Protein AF-A0A968MJ35-F1 (afdb_monomer)

Mean predicted aligned error: 14.6 Å

pLDDT: mean 83.47, std 23.28, range [27.78, 98.81]

Secondary structure (DSSP, 8-state):
-B-TTS-B---------PPPPP-----GGG-SEEEEEEEEEEETTEE---TT-EEEEEETTEEEEEEEEEEETTTTEEEEEEEEEESSSEEEEPEEEEEETTTTEEE--EE----EEETT-EE--SSSPEEEEE--EEEEEEEEPSEEEEE---SB-GGGG-HHHHTBTB---TT-EEE-SS-EEEEETTTEEEEHHHHTS-S--TTB-EEEEESS-EEEEEEEE---GGGS-EEE-SEEEEE----SS-EEHHHHTTTS-PPTT-EEE-SS-EEEEETTTEEEES--EE-TT--EEEEESS-EEE-PPPGGG-----------------------------GGGTTS-------PPPP---

Nearest PDB structures (foldseek):
  8rlu-assembly2_F  TM=4.722E-01  e=3.293E-01  Homo sapiens
  8fhl-assembly1_A  TM=4.597E-01  e=1.676E+00  Mus musculus
  6bj2-assembly1_A  TM=4.630E-01  e=1.676E+00  Homo sapiens
  5wdf-assembly1_B  TM=1.906E-01  e=8.471E-01  Homo sapiens
  8esb-assembly1_A  TM=3.318E-01  e=5.907E+00  Homo sapiens

Structure (mmCIF, N/CA/C/O backbone):
data_AF-A0A968MJ35-F1
#
_entry.id   AF-A0A968MJ35-F1
#
loop_
_atom_site.group_PDB
_atom_site.id
_atom_site.type_symbol
_atom_site.label_atom_id
_atom_site.label_alt_id
_atom_site.label_comp_id
_atom_site.label_asym_id
_atom_site.label_entity_id
_atom_site.label_seq_id
_atom_site.pdbx_PDB_ins_code
_atom_site.Cartn_x
_atom_site.Cartn_y
_atom_site.Cartn_z
_atom_site.occupancy
_atom_site.B_iso_or_equiv
_atom_site.auth_seq_id
_atom_site.auth_comp_id
_atom_site.auth_asym_id
_atom_site.auth_atom_id
_atom_site.pdbx_PDB_model_num
ATOM 1 N N . LEU A 1 1 ? 22.637 -38.274 16.237 1.00 44.62 1 LEU A N 1
ATOM 2 C CA . LEU A 1 1 ? 23.859 -39.090 16.421 1.00 44.62 1 LEU A CA 1
ATOM 3 C C . LEU A 1 1 ? 24.213 -39.004 17.899 1.00 44.62 1 LEU A C 1
ATOM 5 O O . LEU A 1 1 ? 24.138 -37.910 18.443 1.00 44.62 1 LEU A O 1
ATOM 9 N N . SER A 1 2 ? 24.481 -40.121 18.570 1.00 34.38 2 SER A N 1
ATOM 10 C CA . SER A 1 2 ? 24.971 -40.116 19.955 1.00 34.38 2 SER A CA 1
ATOM 11 C C . SER A 1 2 ? 26.488 -40.240 19.933 1.00 34.38 2 SER A C 1
ATOM 13 O O . SER A 1 2 ? 27.014 -41.072 19.193 1.00 34.38 2 SER A O 1
ATOM 15 N N . THR A 1 3 ? 27.191 -39.437 20.724 1.00 47.34 3 THR A N 1
ATOM 16 C CA . THR A 1 3 ? 28.622 -39.662 20.953 1.00 47.34 3 THR A CA 1
ATOM 17 C C . THR A 1 3 ? 28.818 -40.823 21.929 1.00 47.34 3 THR A C 1
ATOM 19 O O . THR A 1 3 ? 27.914 -41.150 22.703 1.00 47.34 3 THR A O 1
ATOM 22 N N . ASP A 1 4 ? 30.018 -41.409 21.939 1.00 49.31 4 ASP A N 1
ATOM 23 C CA . ASP A 1 4 ? 30.434 -42.509 22.833 1.00 49.31 4 ASP A CA 1
ATOM 24 C C . ASP A 1 4 ? 30.387 -42.152 24.344 1.00 49.31 4 ASP A C 1
ATOM 26 O O . ASP A 1 4 ? 30.758 -42.960 25.190 1.00 49.31 4 ASP A O 1
ATOM 30 N N . PHE A 1 5 ? 29.899 -40.955 24.700 1.00 49.78 5 PHE A N 1
ATOM 31 C CA . PHE A 1 5 ? 29.703 -40.462 26.068 1.00 49.78 5 PHE A CA 1
ATOM 32 C C . PHE A 1 5 ? 28.226 -40.212 26.432 1.00 49.78 5 PHE A C 1
ATOM 34 O O . PHE A 1 5 ? 27.943 -39.558 27.431 1.00 49.78 5 PHE A O 1
ATOM 41 N N . GLY A 1 6 ? 27.269 -40.710 25.640 1.00 46.06 6 GLY A N 1
ATOM 42 C CA . GLY A 1 6 ? 25.842 -40.663 25.992 1.00 46.06 6 GLY A CA 1
ATOM 43 C C . GLY A 1 6 ? 25.177 -39.287 25.860 1.00 46.06 6 GLY A C 1
ATOM 44 O O . GLY A 1 6 ? 24.059 -39.104 26.336 1.00 46.06 6 GLY A O 1
ATOM 45 N N . PHE A 1 7 ? 25.818 -38.326 25.188 1.00 42.69 7 PHE A N 1
ATOM 46 C CA . PHE A 1 7 ? 25.199 -37.040 24.864 1.00 42.69 7 PHE A CA 1
ATOM 47 C C . PHE A 1 7 ? 24.556 -37.071 23.472 1.00 42.69 7 PHE A C 1
ATOM 49 O O . PHE A 1 7 ? 25.149 -37.537 22.494 1.00 42.69 7 PHE A O 1
ATOM 56 N N . ASN A 1 8 ? 23.335 -36.539 23.380 1.00 42.22 8 ASN A N 1
ATOM 57 C CA . ASN A 1 8 ? 22.642 -36.317 22.114 1.00 42.22 8 ASN A CA 1
ATOM 58 C C . ASN A 1 8 ? 23.310 -35.159 21.359 1.00 42.22 8 ASN A C 1
ATOM 60 O O . ASN A 1 8 ? 23.123 -33.997 21.721 1.00 42.22 8 ASN A O 1
ATOM 64 N N . GLU A 1 9 ? 24.053 -35.449 20.288 1.00 47.44 9 GLU A N 1
ATOM 65 C CA . GLU A 1 9 ? 24.499 -34.413 19.355 1.00 47.44 9 GLU A CA 1
ATOM 66 C C . GLU A 1 9 ? 23.348 -34.052 18.411 1.00 47.44 9 GLU A C 1
ATOM 68 O O . GLU A 1 9 ? 22.836 -34.885 17.647 1.00 47.44 9 GLU A O 1
ATOM 73 N N . ARG A 1 10 ? 22.933 -32.783 18.474 1.00 46.75 10 ARG A N 1
ATOM 74 C CA . ARG A 1 10 ? 21.991 -32.190 17.526 1.00 46.75 10 ARG A CA 1
ATOM 75 C C . ARG A 1 10 ? 22.722 -31.978 16.202 1.00 46.75 10 ARG A C 1
ATOM 77 O O . ARG A 1 10 ? 23.651 -31.181 16.124 1.00 46.75 10 ARG A O 1
ATOM 84 N N . LEU A 1 11 ? 22.299 -32.705 15.172 1.00 46.03 11 LEU A N 1
ATOM 85 C CA . LEU A 1 11 ? 22.672 -32.403 13.797 1.00 46.03 11 LEU A CA 1
ATOM 86 C C . LEU A 1 11 ? 21.800 -31.228 13.349 1.00 46.03 11 LEU A C 1
ATOM 88 O O . LEU A 1 11 ? 20.602 -31.403 13.130 1.00 46.03 11 LEU A O 1
ATOM 92 N N . THR A 1 12 ? 22.379 -30.036 13.268 1.00 43.91 12 THR A N 1
ATOM 93 C CA . THR A 1 12 ? 21.693 -28.882 12.685 1.00 43.91 12 THR A CA 1
ATOM 94 C C . THR A 1 12 ? 21.625 -29.100 11.176 1.00 43.91 12 THR A C 1
ATOM 96 O O . THR A 1 12 ? 22.655 -29.123 10.503 1.00 43.91 12 THR A O 1
ATOM 99 N N . LEU A 1 13 ? 20.422 -29.356 10.663 1.00 37.47 13 LEU A N 1
ATOM 100 C CA . LEU A 1 13 ? 20.156 -29.444 9.234 1.00 37.47 13 LEU A CA 1
ATOM 101 C C . LEU A 1 13 ? 19.744 -28.052 8.755 1.00 37.47 13 LEU A C 1
ATOM 103 O O . LEU A 1 13 ? 18.631 -27.615 9.038 1.00 37.47 13 LEU A O 1
ATOM 107 N N . ASP A 1 14 ? 20.627 -27.374 8.029 1.00 42.12 14 ASP A N 1
ATOM 108 C CA . ASP A 1 14 ? 20.260 -26.160 7.303 1.00 42.12 14 ASP A CA 1
ATOM 109 C C . ASP A 1 14 ? 19.500 -26.576 6.038 1.00 42.12 14 ASP A C 1
ATOM 111 O O . ASP A 1 14 ? 20.087 -26.884 4.999 1.00 42.12 14 ASP A O 1
ATOM 115 N N . LEU A 1 15 ? 18.174 -26.663 6.150 1.00 38.78 15 LEU A N 1
ATOM 116 C CA . LEU A 1 15 ? 17.293 -26.934 5.021 1.00 38.78 15 LEU A CA 1
ATOM 117 C C . LEU A 1 15 ? 16.988 -25.616 4.299 1.00 38.78 15 LEU A C 1
ATOM 119 O O . LEU A 1 15 ? 16.179 -24.822 4.774 1.00 38.78 15 LEU A O 1
ATOM 123 N N . LYS A 1 16 ? 17.601 -25.392 3.134 1.00 45.06 16 LYS A N 1
ATOM 124 C CA . LYS A 1 16 ? 17.143 -24.358 2.199 1.00 45.06 16 LYS A CA 1
ATOM 125 C C . LYS A 1 16 ? 16.096 -24.969 1.270 1.00 45.06 16 LYS A C 1
ATOM 127 O O . LYS A 1 16 ? 16.433 -25.762 0.396 1.00 45.06 16 LYS A O 1
ATOM 132 N N . VAL A 1 17 ? 14.828 -24.628 1.482 1.00 50.31 17 VAL A N 1
ATOM 133 C CA . VAL A 1 17 ? 13.747 -24.951 0.540 1.00 50.31 17 VAL A CA 1
ATOM 134 C C . VAL A 1 17 ? 13.765 -23.872 -0.537 1.00 50.31 17 VAL A C 1
ATOM 136 O O . VAL A 1 17 ? 13.355 -22.747 -0.272 1.00 50.31 17 VAL A O 1
ATOM 139 N N . LYS A 1 18 ? 14.296 -24.191 -1.720 1.00 62.84 18 LYS A N 1
ATOM 140 C CA . LYS A 1 18 ? 14.241 -23.294 -2.879 1.00 62.84 18 LYS A CA 1
ATOM 141 C C . LYS A 1 18 ? 12.938 -23.529 -3.637 1.00 62.84 18 LYS A C 1
ATOM 143 O O . LYS A 1 18 ? 12.508 -24.676 -3.782 1.00 62.84 18 LYS A O 1
ATOM 148 N N . ALA A 1 19 ? 12.311 -22.459 -4.117 1.00 71.12 19 ALA A N 1
ATOM 149 C CA . ALA A 1 19 ? 11.239 -22.597 -5.093 1.00 71.12 19 ALA A CA 1
ATOM 150 C C . ALA A 1 19 ? 11.817 -23.067 -6.433 1.00 71.12 19 ALA A C 1
ATOM 152 O O . ALA A 1 19 ? 12.973 -22.793 -6.758 1.00 71.12 19 ALA A O 1
ATOM 153 N N . THR A 1 20 ? 11.010 -23.778 -7.213 1.00 77.25 20 THR A N 1
ATOM 154 C CA . THR A 1 20 ? 11.421 -24.252 -8.535 1.00 77.25 20 THR A CA 1
ATOM 155 C C . THR A 1 20 ? 11.485 -23.061 -9.497 1.00 77.25 20 THR A C 1
ATOM 157 O O . THR A 1 20 ? 10.464 -22.387 -9.661 1.00 77.25 20 THR A O 1
ATOM 160 N N . PRO A 1 21 ? 12.647 -22.777 -10.118 1.00 81.75 21 PRO A N 1
ATOM 161 C CA . PRO A 1 21 ? 12.786 -21.647 -11.026 1.00 81.75 21 PRO A CA 1
ATOM 162 C C . PRO A 1 21 ? 11.929 -21.830 -12.287 1.00 81.75 21 PRO A C 1
ATOM 164 O O . PRO A 1 21 ? 11.674 -22.969 -12.701 1.00 81.75 21 PRO A O 1
ATOM 167 N N . PRO A 1 22 ? 11.490 -20.733 -12.930 1.00 85.38 22 PRO A N 1
ATOM 168 C CA . PRO A 1 22 ? 10.793 -20.789 -14.202 1.00 85.38 22 PRO A CA 1
ATOM 169 C C . PRO A 1 22 ? 11.629 -21.515 -15.257 1.00 85.38 22 PRO A C 1
ATOM 171 O O . PRO A 1 22 ? 12.833 -21.303 -15.386 1.00 85.38 22 PRO A O 1
ATOM 174 N N . THR A 1 23 ? 10.981 -22.333 -16.083 1.00 89.88 23 THR A N 1
ATOM 175 C CA . THR A 1 23 ? 11.627 -22.964 -17.240 1.00 89.88 23 THR A CA 1
ATOM 176 C C . THR A 1 23 ? 11.709 -21.971 -18.401 1.00 89.88 23 THR A C 1
ATOM 178 O O . THR A 1 23 ? 11.002 -22.102 -19.403 1.00 89.88 23 THR A O 1
ATOM 181 N N . TRP A 1 24 ? 12.524 -20.927 -18.251 1.00 92.19 24 TRP A N 1
ATOM 182 C CA . TRP A 1 24 ? 12.779 -19.946 -19.302 1.00 92.19 24 TRP A CA 1
ATOM 183 C C . TRP A 1 24 ? 13.877 -20.447 -20.234 1.00 92.19 24 TRP A C 1
ATOM 185 O O . TRP A 1 24 ? 15.041 -20.579 -19.866 1.00 92.19 24 TRP A O 1
ATOM 195 N N . THR A 1 25 ? 13.498 -20.770 -21.466 1.00 92.19 25 THR A N 1
ATOM 196 C CA . THR A 1 25 ? 14.428 -21.208 -22.509 1.00 92.19 25 THR A CA 1
ATOM 197 C C . THR A 1 25 ? 13.962 -20.647 -23.841 1.00 92.19 25 THR A C 1
ATOM 199 O O . THR A 1 25 ? 12.819 -20.858 -24.242 1.00 92.19 25 THR A O 1
ATOM 202 N N . VAL A 1 26 ? 14.844 -19.922 -24.525 1.00 92.81 26 VAL A N 1
ATOM 203 C CA . VAL A 1 26 ? 14.563 -19.328 -25.837 1.00 92.81 26 VAL A CA 1
ATOM 204 C C . VAL A 1 26 ? 15.148 -20.222 -26.920 1.00 92.81 26 VAL A C 1
ATOM 206 O O . VAL A 1 26 ? 16.338 -20.530 -26.897 1.00 92.81 26 VAL A O 1
ATOM 209 N N . ASN A 1 27 ? 14.331 -20.621 -27.897 1.00 92.81 27 ASN A N 1
ATOM 210 C CA . ASN A 1 27 ? 14.847 -21.224 -29.121 1.00 92.81 27 ASN A CA 1
ATOM 211 C C . ASN A 1 27 ? 15.292 -20.112 -30.081 1.00 92.81 27 ASN A C 1
ATOM 213 O O . ASN A 1 27 ? 14.500 -19.608 -30.876 1.00 92.81 27 ASN A O 1
ATOM 217 N N . THR A 1 28 ? 16.564 -19.733 -30.000 1.00 92.06 28 THR A N 1
ATOM 218 C CA . THR A 1 28 ? 17.131 -18.602 -30.752 1.00 92.06 28 THR A CA 1
ATOM 219 C C . THR A 1 28 ? 17.072 -18.788 -32.270 1.00 92.06 28 THR A C 1
ATOM 221 O O . THR A 1 28 ? 17.016 -17.808 -33.000 1.00 92.06 28 THR A O 1
ATOM 224 N N . THR A 1 29 ? 16.989 -20.031 -32.763 1.00 94.00 29 THR A N 1
ATOM 225 C CA . THR A 1 29 ? 16.898 -20.336 -34.206 1.00 94.00 29 THR A CA 1
ATOM 226 C C . THR A 1 29 ? 15.604 -19.855 -34.871 1.00 94.00 29 THR A C 1
ATOM 228 O O . THR A 1 29 ? 15.504 -19.870 -36.095 1.00 94.00 29 THR A O 1
ATOM 231 N N . GLN A 1 30 ? 14.610 -19.432 -34.084 1.00 94.00 30 GLN A N 1
ATOM 232 C CA . GLN A 1 30 ? 13.334 -18.905 -34.578 1.00 94.00 30 GLN A CA 1
ATOM 233 C C . GLN A 1 30 ? 13.366 -17.397 -34.876 1.00 94.00 30 GLN A C 1
ATOM 235 O O . GLN A 1 30 ? 12.338 -16.846 -35.278 1.00 94.00 30 GLN A O 1
ATOM 240 N N . PHE A 1 31 ? 14.511 -16.740 -34.666 1.00 96.19 31 PHE A N 1
ATOM 241 C CA . PHE A 1 31 ? 14.660 -15.291 -34.748 1.00 96.19 31 PHE A CA 1
ATOM 242 C C . PHE A 1 31 ? 15.844 -14.893 -35.628 1.00 96.19 31 PHE A C 1
ATOM 244 O O . PHE A 1 31 ? 16.921 -15.479 -35.533 1.00 96.19 31 PHE A O 1
ATOM 251 N N . GLN A 1 32 ? 15.647 -13.887 -36.478 1.00 96.06 32 GLN A N 1
ATOM 252 C CA . GLN A 1 32 ? 16.678 -13.375 -37.394 1.00 96.06 32 GLN A CA 1
ATOM 253 C C . GLN A 1 32 ? 17.373 -12.099 -36.893 1.00 96.06 32 GLN A C 1
ATOM 255 O O . GLN A 1 32 ? 18.371 -11.671 -37.476 1.00 96.06 32 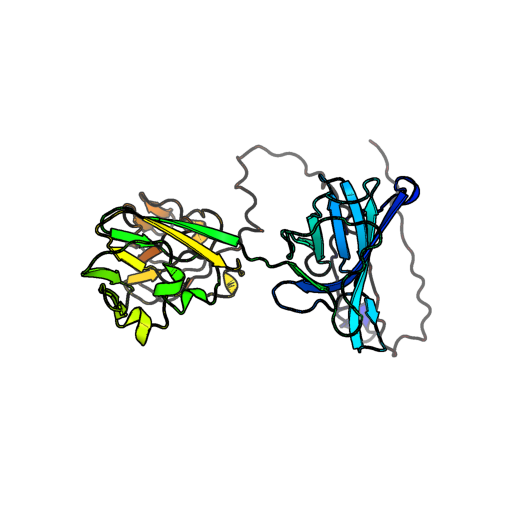GLN A O 1
ATOM 260 N N . HIS A 1 33 ? 16.847 -11.471 -35.841 1.00 97.69 33 HIS A N 1
ATOM 261 C CA . HIS A 1 33 ? 17.284 -10.168 -35.353 1.00 97.69 33 HIS A CA 1
ATOM 262 C C . HIS A 1 33 ? 17.562 -10.193 -33.856 1.00 97.69 33 HIS A C 1
ATOM 264 O O . HIS A 1 33 ? 16.902 -10.910 -33.102 1.00 97.69 33 HIS A O 1
ATOM 270 N N . THR A 1 34 ? 18.535 -9.387 -33.434 1.00 97.75 34 THR A N 1
ATOM 271 C CA . THR A 1 34 ? 18.946 -9.278 -32.033 1.00 97.75 34 THR A CA 1
ATOM 272 C C . THR A 1 34 ? 19.197 -7.835 -31.623 1.00 97.75 34 THR A C 1
ATOM 274 O O . THR A 1 34 ? 19.642 -7.022 -32.435 1.00 97.75 34 THR A O 1
ATOM 277 N N . MET A 1 35 ? 18.985 -7.563 -30.341 1.00 98.12 35 MET A N 1
ATOM 278 C CA . MET A 1 35 ? 19.518 -6.416 -29.604 1.00 98.12 35 MET A CA 1
ATOM 279 C C . MET A 1 35 ? 20.033 -6.904 -28.245 1.00 98.12 35 MET A C 1
ATOM 281 O O . MET A 1 35 ? 19.673 -8.009 -27.826 1.00 98.12 35 MET A O 1
ATOM 285 N N . SER A 1 36 ? 20.834 -6.105 -27.544 1.00 98.44 36 SER A N 1
ATOM 286 C CA . SER A 1 36 ? 21.450 -6.555 -26.289 1.00 98.44 36 SER A CA 1
ATOM 287 C C . SER A 1 36 ? 21.464 -5.489 -25.196 1.00 98.44 36 SER A C 1
ATOM 289 O O . SER A 1 36 ? 21.559 -4.290 -25.456 1.00 98.44 36 SER A O 1
ATOM 291 N N . TYR A 1 37 ? 21.445 -5.952 -23.949 1.00 98.50 37 TYR A N 1
ATOM 292 C CA . TYR A 1 37 ? 21.561 -5.136 -22.749 1.00 98.50 37 TYR A CA 1
ATOM 293 C C . TYR A 1 37 ? 22.736 -5.592 -21.884 1.00 98.50 37 TYR A C 1
ATOM 295 O O . TYR A 1 37 ? 22.908 -6.782 -21.610 1.00 98.50 37 TYR A O 1
ATOM 303 N N . VAL A 1 38 ? 23.484 -4.623 -21.357 1.00 98.50 38 VAL A N 1
ATOM 304 C CA . VAL A 1 38 ? 24.241 -4.792 -20.112 1.00 98.50 38 VAL A CA 1
ATOM 305 C C . VAL A 1 38 ? 23.425 -4.152 -19.005 1.00 98.50 38 VAL A C 1
ATOM 307 O O . VAL A 1 38 ? 23.371 -2.926 -18.896 1.00 98.50 38 VAL A O 1
ATOM 310 N N . GLY A 1 39 ? 22.764 -4.982 -18.207 1.00 97.88 39 GLY A N 1
ATOM 311 C CA . GLY A 1 39 ? 21.853 -4.545 -17.161 1.00 97.88 39 GLY A CA 1
ATOM 312 C C . GLY A 1 39 ? 22.368 -4.791 -15.747 1.00 97.88 39 GLY A C 1
ATOM 313 O O . GLY A 1 39 ? 23.353 -5.495 -15.533 1.00 97.88 39 GLY A O 1
ATOM 314 N N . GLN A 1 40 ? 21.668 -4.232 -14.769 1.00 97.88 40 GLN A N 1
ATOM 315 C CA . GLN A 1 40 ? 21.815 -4.527 -13.348 1.00 97.88 40 GLN A CA 1
ATOM 316 C C . GLN A 1 40 ? 20.424 -4.619 -12.723 1.00 97.88 40 GLN A C 1
ATOM 318 O O . GLN A 1 40 ? 19.581 -3.751 -12.954 1.00 97.88 40 GLN A O 1
ATOM 323 N N . LEU A 1 41 ? 20.186 -5.680 -11.948 1.00 96.94 41 LEU A N 1
ATOM 324 C CA . LEU A 1 41 ? 18.893 -5.901 -11.308 1.00 96.94 41 LEU A CA 1
ATOM 325 C C . LEU A 1 41 ? 18.828 -5.177 -9.975 1.00 96.94 41 LEU A C 1
ATOM 327 O O . LEU A 1 41 ? 19.755 -5.254 -9.167 1.00 96.94 41 LEU A O 1
ATOM 331 N N . VAL A 1 42 ? 17.707 -4.506 -9.747 1.00 94.19 42 VAL A N 1
ATOM 332 C CA . VAL A 1 42 ? 17.363 -3.894 -8.468 1.00 94.19 42 VAL A CA 1
ATOM 333 C C . VAL A 1 42 ? 16.027 -4.474 -8.026 1.00 94.19 42 VAL A C 1
ATOM 335 O O . VAL A 1 42 ? 15.003 -4.241 -8.661 1.00 94.19 42 VAL A O 1
ATOM 338 N N . ILE A 1 43 ? 16.033 -5.249 -6.951 1.00 88.94 43 ILE A N 1
ATOM 339 C CA . ILE A 1 43 ? 14.834 -5.854 -6.374 1.00 88.94 43 ILE A CA 1
ATOM 340 C C . ILE A 1 43 ? 14.586 -5.136 -5.053 1.00 88.94 43 ILE A C 1
ATOM 342 O O . ILE A 1 43 ? 15.477 -5.070 -4.212 1.00 88.94 43 ILE A O 1
ATOM 346 N N . GLU A 1 44 ? 13.410 -4.522 -4.903 1.00 82.88 44 GLU A N 1
ATOM 347 C CA . GLU A 1 44 ? 13.040 -3.788 -3.679 1.00 82.88 44 GLU A CA 1
ATOM 348 C C . GLU A 1 44 ? 14.073 -2.709 -3.284 1.00 82.88 44 GLU A C 1
ATOM 350 O O . GLU A 1 44 ? 14.461 -2.571 -2.128 1.00 82.88 44 GLU A O 1
ATOM 355 N N . ASN A 1 45 ? 14.536 -1.930 -4.271 1.00 80.62 45 ASN A N 1
ATOM 356 C CA . ASN A 1 45 ? 15.568 -0.887 -4.132 1.00 80.62 45 ASN A CA 1
ATOM 357 C C . ASN A 1 45 ? 16.965 -1.387 -3.717 1.00 80.62 45 ASN A C 1
ATOM 359 O O . ASN A 1 45 ? 17.859 -0.574 -3.472 1.00 80.62 45 ASN A O 1
ATOM 363 N N . ILE A 1 46 ? 17.193 -2.701 -3.694 1.00 84.56 46 ILE A N 1
ATOM 364 C CA . ILE A 1 46 ? 18.494 -3.309 -3.413 1.00 84.56 46 ILE A CA 1
ATOM 365 C C . ILE A 1 46 ? 19.048 -3.915 -4.701 1.00 84.56 46 ILE A C 1
ATOM 367 O O . ILE A 1 46 ? 18.359 -4.643 -5.412 1.00 84.56 46 ILE A O 1
ATOM 371 N N . VAL A 1 47 ? 20.312 -3.621 -5.013 1.00 93.12 47 VAL A N 1
ATOM 372 C CA . VAL A 1 47 ? 21.009 -4.275 -6.129 1.00 93.12 47 VAL A CA 1
ATOM 373 C C . VAL A 1 47 ? 21.096 -5.770 -5.839 1.00 93.12 47 VAL A C 1
ATOM 375 O O . VAL A 1 47 ? 21.688 -6.164 -4.830 1.00 93.12 47 VAL A O 1
ATOM 378 N N . SER A 1 48 ? 20.539 -6.598 -6.725 1.00 93.62 48 SER A N 1
ATOM 379 C CA . SER A 1 48 ? 20.647 -8.045 -6.568 1.00 93.62 48 SER A CA 1
ATOM 380 C C . SER A 1 48 ? 22.102 -8.481 -6.728 1.00 93.62 48 SER A C 1
ATOM 382 O O . SER A 1 48 ? 22.814 -8.070 -7.649 1.00 93.62 48 SER A O 1
ATOM 384 N N . THR A 1 49 ? 22.539 -9.322 -5.796 1.00 93.00 49 THR A N 1
ATOM 385 C CA . THR A 1 49 ? 23.840 -9.996 -5.827 1.00 93.00 49 THR A CA 1
ATOM 386 C C . THR A 1 49 ? 23.689 -11.516 -5.924 1.00 93.00 49 THR A C 1
ATOM 388 O O . THR A 1 49 ? 24.686 -12.238 -5.878 1.00 93.00 49 THR A O 1
ATOM 391 N N . ASP A 1 50 ? 22.453 -12.009 -6.067 1.00 91.56 50 ASP A N 1
ATOM 392 C CA . ASP A 1 50 ? 22.162 -13.432 -6.182 1.00 91.56 50 ASP A CA 1
ATOM 393 C C . ASP A 1 50 ? 22.307 -13.878 -7.639 1.00 91.56 50 ASP A C 1
ATOM 395 O O . ASP A 1 50 ? 21.557 -13.460 -8.515 1.00 91.56 50 ASP A O 1
ATOM 399 N N . THR A 1 51 ? 23.284 -14.743 -7.910 1.00 94.19 51 THR A N 1
ATOM 400 C CA . THR A 1 51 ? 23.534 -15.274 -9.258 1.00 94.19 51 THR A CA 1
ATOM 401 C C . THR A 1 51 ? 22.447 -16.236 -9.752 1.00 94.19 51 THR A C 1
ATOM 403 O O . THR A 1 51 ? 22.447 -16.628 -10.922 1.00 94.19 51 THR A O 1
ATOM 406 N N . GLU A 1 52 ? 21.535 -16.654 -8.870 1.00 92.69 52 GLU A N 1
ATOM 407 C CA . GLU A 1 52 ? 20.363 -17.454 -9.231 1.00 92.69 52 GLU A CA 1
ATOM 408 C C . GLU A 1 52 ? 19.190 -16.592 -9.731 1.00 92.69 52 GLU A C 1
ATOM 410 O O . GLU A 1 52 ? 18.271 -17.137 -10.348 1.00 92.69 52 GLU A O 1
ATOM 415 N N . ASP A 1 53 ? 19.242 -15.267 -9.550 1.00 95.06 53 ASP A N 1
ATOM 416 C CA . ASP A 1 53 ? 18.250 -14.352 -10.111 1.00 95.06 53 ASP A CA 1
ATOM 417 C C . ASP A 1 53 ? 18.382 -14.255 -11.632 1.00 95.06 53 ASP A C 1
ATOM 419 O O . ASP A 1 53 ? 19.477 -14.326 -12.209 1.00 95.06 53 ASP A O 1
ATOM 423 N N . GLN A 1 54 ? 17.242 -14.069 -12.298 1.00 96.69 54 GLN A N 1
ATOM 424 C CA . GLN A 1 54 ? 17.169 -14.019 -13.758 1.00 96.69 54 GLN A CA 1
ATOM 425 C C . GLN A 1 54 ? 16.367 -12.816 -14.236 1.00 96.69 54 GLN A C 1
ATOM 427 O O . GLN A 1 54 ? 15.326 -12.488 -13.672 1.00 96.69 54 GLN A O 1
ATOM 432 N N . LEU A 1 55 ? 16.809 -12.214 -15.335 1.00 97.88 55 LEU A N 1
ATOM 433 C CA . LEU A 1 55 ? 16.034 -11.263 -16.122 1.00 97.88 55 LEU A CA 1
ATOM 434 C C . LEU A 1 55 ? 15.535 -11.957 -17.381 1.00 97.88 55 LEU A C 1
ATOM 436 O O . LEU A 1 55 ? 16.334 -12.503 -18.140 1.00 97.88 55 LEU A O 1
ATOM 440 N N . ALA A 1 56 ? 14.232 -11.899 -17.617 1.00 97.62 56 ALA A N 1
ATOM 441 C CA .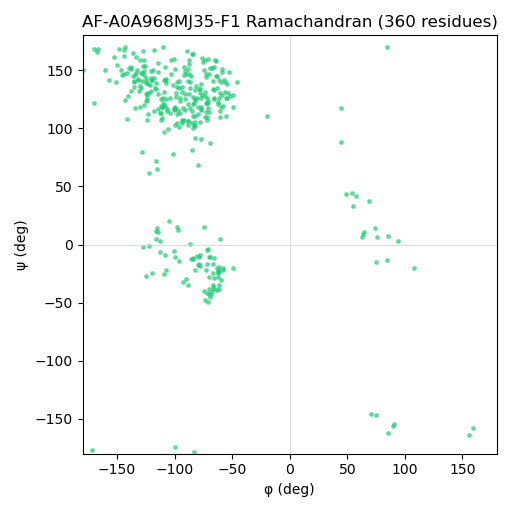 ALA A 1 56 ? 13.603 -12.361 -18.841 1.00 97.62 56 ALA A CA 1
ATOM 442 C C . ALA A 1 56 ? 12.866 -11.218 -19.533 1.00 97.62 56 ALA A C 1
ATOM 444 O O . ALA A 1 56 ? 12.350 -10.314 -18.879 1.00 97.62 56 ALA A O 1
ATOM 445 N N . VAL A 1 57 ? 12.794 -11.286 -20.858 1.00 97.81 57 VAL A N 1
ATOM 446 C CA . VAL A 1 57 ? 12.065 -10.330 -21.694 1.00 97.81 57 VAL A CA 1
ATOM 447 C C . VAL A 1 57 ? 11.059 -11.063 -22.568 1.00 97.81 57 VAL A C 1
ATOM 449 O O . VAL A 1 57 ? 11.333 -12.153 -23.079 1.00 97.81 57 VAL A O 1
ATOM 452 N N . PHE A 1 58 ? 9.884 -10.469 -22.726 1.00 97.19 58 PHE A N 1
ATOM 453 C CA . PHE A 1 58 ? 8.756 -11.012 -23.462 1.00 97.19 58 PHE A CA 1
ATOM 454 C C . PHE A 1 58 ? 8.242 -9.991 -24.474 1.00 97.19 58 PHE A C 1
ATOM 456 O O . PHE A 1 58 ? 8.265 -8.793 -24.225 1.00 97.19 58 PHE A O 1
ATOM 463 N N . VAL A 1 59 ? 7.729 -10.489 -25.596 1.00 96.44 59 VAL A N 1
ATOM 464 C CA . VAL A 1 59 ? 6.910 -9.721 -26.540 1.00 96.44 59 VAL A CA 1
ATOM 465 C C . VAL A 1 59 ? 5.607 -10.486 -26.706 1.00 96.44 59 VAL A C 1
ATOM 467 O O . VAL A 1 59 ? 5.639 -11.671 -27.047 1.00 96.44 59 VAL A O 1
ATOM 470 N N . ASN A 1 60 ? 4.464 -9.849 -26.437 1.00 90.88 60 ASN A N 1
ATOM 471 C CA . ASN A 1 60 ? 3.144 -10.494 -26.491 1.00 90.88 60 ASN A CA 1
ATOM 472 C C . ASN A 1 60 ? 3.107 -11.839 -25.730 1.00 90.88 60 ASN A C 1
ATOM 474 O O . ASN A 1 60 ? 2.589 -12.842 -26.222 1.00 90.88 60 ASN A O 1
ATOM 478 N N . ASN A 1 61 ? 3.708 -11.868 -24.533 1.00 88.94 61 ASN A N 1
ATOM 479 C CA . ASN A 1 61 ? 3.827 -13.045 -23.665 1.00 88.94 61 ASN A CA 1
ATOM 480 C C . ASN A 1 61 ? 4.668 -14.218 -24.233 1.00 88.94 61 ASN A C 1
ATOM 482 O O . ASN A 1 61 ? 4.698 -15.297 -23.638 1.00 88.94 61 ASN A O 1
ATOM 486 N N . GLN A 1 62 ? 5.396 -14.025 -25.341 1.00 94.94 62 GLN A N 1
ATOM 487 C CA . GLN A 1 62 ? 6.398 -14.968 -25.842 1.00 94.94 62 GLN A CA 1
ATOM 488 C C . GLN A 1 62 ? 7.792 -14.569 -25.347 1.00 94.94 62 GLN A C 1
ATOM 490 O O . GLN A 1 62 ? 8.225 -13.441 -25.563 1.00 94.94 62 GLN A O 1
ATOM 495 N N . LEU A 1 63 ? 8.507 -15.500 -24.708 1.00 96.81 63 LEU A N 1
ATOM 496 C CA . LEU A 1 63 ? 9.865 -15.264 -24.214 1.00 96.81 63 LEU A CA 1
ATOM 497 C C . LEU A 1 63 ? 10.813 -14.952 -25.386 1.00 96.81 63 LEU A C 1
ATOM 499 O O . LEU A 1 63 ? 10.952 -15.756 -26.312 1.00 96.81 63 LEU A O 1
ATOM 503 N N . ARG A 1 64 ? 11.463 -13.789 -25.325 1.00 97.69 64 ARG A N 1
ATOM 504 C CA . ARG A 1 64 ? 12.404 -13.267 -26.326 1.00 97.69 64 ARG A CA 1
ATOM 505 C C . ARG A 1 64 ? 13.841 -13.190 -25.837 1.00 97.69 64 ARG A C 1
ATOM 507 O O . ARG A 1 64 ? 14.707 -12.886 -26.636 1.00 97.69 64 ARG A O 1
ATOM 514 N N . GLY A 1 65 ? 14.115 -13.451 -24.567 1.00 97.88 65 GLY A N 1
ATOM 515 C CA . GLY A 1 65 ? 15.465 -13.397 -24.012 1.00 97.88 65 GLY A CA 1
ATOM 516 C C . GLY A 1 65 ? 15.452 -13.752 -22.534 1.00 97.88 65 GLY A C 1
ATOM 517 O O . GLY A 1 65 ? 14.452 -13.522 -21.854 1.00 97.88 65 GLY A O 1
ATOM 518 N N . VAL A 1 66 ? 16.543 -14.334 -22.041 1.00 97.94 66 VAL A N 1
ATOM 519 C CA . VAL A 1 66 ? 16.742 -14.603 -20.613 1.00 97.94 66 VAL A CA 1
ATOM 520 C C . VAL A 1 66 ? 18.231 -14.585 -20.277 1.00 97.94 66 VAL A C 1
ATOM 522 O O . VAL A 1 66 ? 19.042 -15.097 -21.047 1.00 97.94 66 VAL A O 1
ATOM 525 N N . ALA A 1 67 ? 18.588 -14.010 -19.131 1.00 97.94 67 ALA A N 1
ATOM 526 C CA . ALA A 1 67 ? 19.951 -13.989 -18.612 1.00 97.94 67 ALA A CA 1
ATOM 527 C C . ALA A 1 67 ? 19.966 -14.058 -17.080 1.00 97.94 67 ALA A C 1
ATOM 529 O O . ALA A 1 67 ? 19.098 -13.494 -16.417 1.00 97.94 67 ALA A O 1
ATOM 530 N N . ASN A 1 68 ? 20.977 -14.724 -16.523 1.00 97.12 68 ASN A N 1
ATOM 531 C CA . ASN A 1 68 ? 21.232 -14.765 -15.083 1.00 97.12 68 ASN A CA 1
ATOM 532 C C . ASN A 1 68 ? 22.103 -13.586 -14.637 1.00 97.12 68 ASN A C 1
ATOM 534 O O . ASN A 1 68 ? 22.907 -13.062 -15.414 1.00 97.12 68 ASN A O 1
ATOM 538 N N . VAL A 1 69 ? 21.983 -13.217 -13.363 1.00 97.62 69 VAL A N 1
ATOM 539 C CA . VAL A 1 69 ? 22.917 -12.296 -12.710 1.00 97.62 69 VAL A CA 1
ATOM 540 C C . VAL A 1 69 ? 24.299 -12.946 -12.602 1.00 97.62 69 VAL A C 1
ATOM 542 O O . VAL A 1 69 ? 24.445 -14.096 -12.188 1.00 97.62 69 VAL A O 1
ATOM 545 N N . VAL A 1 70 ? 25.343 -12.197 -12.949 1.00 97.06 70 VAL A N 1
ATOM 546 C CA . VAL A 1 70 ? 26.744 -12.621 -12.855 1.00 97.06 70 VAL A CA 1
ATOM 547 C C . VAL A 1 70 ? 27.606 -11.521 -12.242 1.00 97.06 70 VAL A C 1
ATOM 549 O O . VAL A 1 70 ? 27.381 -10.335 -12.470 1.00 97.06 70 VAL A O 1
ATOM 552 N N . LEU A 1 71 ? 28.631 -11.905 -11.481 1.00 96.31 71 LEU A N 1
ATOM 553 C CA . LEU A 1 71 ? 29.637 -10.967 -10.986 1.00 96.31 71 LEU A CA 1
ATOM 554 C C . LEU A 1 71 ? 30.658 -10.662 -12.092 1.00 96.31 71 LEU A C 1
ATOM 556 O O . LEU A 1 71 ? 31.472 -11.516 -12.445 1.00 96.31 71 LEU A O 1
ATOM 560 N N . ASP A 1 72 ? 30.674 -9.429 -12.596 1.00 94.19 72 ASP A N 1
ATOM 561 C CA . ASP A 1 72 ? 31.765 -8.929 -13.432 1.00 94.19 72 ASP A CA 1
ATOM 562 C C . ASP A 1 72 ? 32.916 -8.465 -12.530 1.00 94.19 72 ASP A C 1
ATOM 564 O O . ASP A 1 72 ? 32.885 -7.389 -11.934 1.00 94.19 72 ASP A O 1
ATOM 568 N N . ALA A 1 73 ? 33.955 -9.296 -12.419 1.00 91.19 73 ALA A N 1
ATOM 569 C CA . ALA A 1 73 ? 35.078 -9.053 -11.510 1.00 91.19 73 ALA A CA 1
ATOM 570 C C . ALA A 1 73 ? 35.869 -7.771 -11.833 1.00 91.19 73 ALA A C 1
ATOM 572 O O . ALA A 1 73 ? 36.506 -7.204 -10.949 1.00 91.19 73 ALA A O 1
ATOM 573 N N . VAL A 1 74 ? 35.830 -7.306 -13.086 1.00 90.25 74 VAL A N 1
ATOM 574 C CA . VAL A 1 74 ? 36.559 -6.109 -13.529 1.00 90.25 74 VAL A CA 1
ATOM 575 C C . VAL A 1 74 ? 35.900 -4.841 -12.990 1.00 90.25 74 VAL A C 1
ATOM 577 O O . VAL A 1 74 ? 36.582 -3.985 -12.433 1.00 90.25 74 VAL A O 1
ATOM 580 N N . SER A 1 75 ? 34.579 -4.724 -13.128 1.00 89.56 75 SER A N 1
ATOM 581 C CA . SER A 1 75 ? 33.808 -3.605 -12.575 1.00 89.56 75 SER A CA 1
ATOM 582 C C . SER A 1 75 ? 33.421 -3.800 -11.107 1.00 89.56 75 SER A C 1
ATOM 584 O O . SER A 1 75 ? 32.979 -2.845 -10.471 1.00 89.56 75 SER A O 1
ATOM 586 N N . SER A 1 76 ? 33.592 -5.011 -10.560 1.00 91.81 76 SER A N 1
ATOM 587 C CA . SER A 1 76 ? 33.096 -5.418 -9.237 1.00 91.81 76 SER A CA 1
ATOM 588 C C . SER A 1 76 ? 31.582 -5.210 -9.073 1.00 91.81 76 SER A C 1
ATOM 590 O O . SER A 1 76 ? 31.106 -4.899 -7.981 1.00 91.81 76 SER A O 1
ATOM 592 N N . LYS A 1 77 ? 30.818 -5.371 -10.161 1.00 93.00 77 LYS A N 1
ATOM 593 C CA . LYS A 1 77 ? 29.354 -5.248 -10.177 1.00 93.00 77 LYS A CA 1
ATOM 594 C C . LYS A 1 77 ? 28.693 -6.578 -10.505 1.00 93.00 77 LYS A C 1
ATOM 596 O O . LYS A 1 77 ? 29.210 -7.363 -11.294 1.00 93.00 77 LYS A O 1
ATOM 601 N N . TYR A 1 78 ? 27.511 -6.784 -9.939 1.00 97.31 78 TYR A N 1
ATOM 602 C CA . TYR A 1 78 ? 26.589 -7.820 -10.387 1.00 97.31 78 TYR A CA 1
ATOM 603 C C . TYR A 1 78 ? 25.778 -7.271 -11.559 1.00 97.31 78 TYR A C 1
ATOM 605 O O . TYR A 1 78 ? 25.143 -6.219 -11.433 1.00 97.31 78 TYR A O 1
ATOM 613 N N . LEU A 1 79 ? 25.882 -7.941 -12.704 1.00 98.06 79 LEU A N 1
ATOM 614 C CA . LEU A 1 79 ? 25.346 -7.523 -13.995 1.00 98.06 79 LEU A CA 1
ATOM 615 C C . LEU A 1 79 ? 24.544 -8.657 -14.637 1.00 98.06 79 LEU A C 1
ATOM 617 O O . LEU A 1 79 ? 24.758 -9.827 -14.336 1.00 98.06 79 LEU A O 1
ATOM 621 N N . VAL A 1 80 ? 23.666 -8.306 -15.569 1.00 98.00 80 VAL A N 1
ATOM 622 C CA . VAL A 1 80 ? 23.017 -9.234 -16.500 1.00 98.00 80 VAL A CA 1
ATOM 623 C C . VAL A 1 80 ? 23.445 -8.883 -17.920 1.00 98.00 80 VAL A C 1
ATOM 625 O O . VAL A 1 80 ? 23.443 -7.715 -18.304 1.00 98.00 80 VAL A O 1
ATOM 628 N N . PHE A 1 81 ? 23.824 -9.890 -18.700 1.00 98.06 81 PHE A N 1
ATOM 629 C CA . PHE A 1 81 ? 24.139 -9.742 -20.122 1.00 98.06 81 PHE A CA 1
ATOM 630 C C . PHE A 1 81 ? 23.017 -10.409 -20.907 1.00 98.06 81 PHE A C 1
ATOM 632 O O . PHE A 1 81 ? 22.986 -11.633 -21.017 1.00 98.06 81 PHE A O 1
ATOM 639 N N . LEU A 1 82 ? 22.052 -9.609 -21.353 1.00 98.44 82 LEU A N 1
ATOM 640 C CA . LEU A 1 82 ? 20.811 -10.092 -21.949 1.00 98.44 82 LEU A CA 1
ATOM 641 C C . LEU A 1 82 ? 20.817 -9.842 -23.454 1.00 98.44 82 LEU A C 1
ATOM 643 O O . LEU A 1 82 ? 20.917 -8.695 -23.877 1.00 98.44 82 LEU A O 1
ATOM 647 N N . ASP A 1 83 ? 20.609 -10.898 -24.232 1.00 98.12 83 ASP A N 1
ATOM 648 C CA . ASP A 1 83 ? 20.248 -10.795 -25.645 1.00 98.12 83 ASP A CA 1
ATOM 649 C C . ASP A 1 83 ? 18.733 -10.938 -25.806 1.00 98.12 83 ASP A C 1
ATOM 651 O O . ASP A 1 83 ? 18.105 -11.817 -25.205 1.00 98.12 83 ASP A O 1
ATOM 655 N N . VAL A 1 84 ? 18.155 -10.072 -26.635 1.00 98.12 84 VAL A N 1
ATOM 656 C CA . VAL A 1 84 ? 16.734 -10.051 -26.986 1.00 98.12 84 VAL A CA 1
ATOM 657 C C . VAL A 1 84 ? 16.599 -10.375 -28.465 1.00 98.12 84 VAL A C 1
ATOM 659 O O . VAL A 1 84 ? 17.264 -9.764 -29.299 1.00 98.12 84 VAL A O 1
ATOM 662 N N . TYR A 1 85 ? 15.736 -11.330 -28.788 1.00 98.25 85 TYR A N 1
ATOM 663 C CA . TYR A 1 85 ? 15.558 -11.867 -30.132 1.00 98.25 85 TYR A CA 1
ATOM 664 C C . TYR A 1 85 ? 14.225 -11.412 -30.748 1.00 98.25 85 TYR A C 1
ATOM 666 O O . TYR A 1 85 ? 13.205 -11.382 -30.064 1.00 98.25 85 TYR A O 1
ATOM 674 N N . SER A 1 86 ? 14.216 -11.107 -32.048 1.00 97.56 86 SER A N 1
ATOM 675 C CA . SER A 1 86 ? 13.016 -10.714 -32.804 1.00 97.56 86 SER A CA 1
ATOM 676 C C . SER A 1 86 ? 13.087 -11.163 -34.272 1.00 97.56 86 SER A C 1
ATOM 678 O O . SER A 1 86 ? 14.131 -11.595 -34.766 1.00 97.56 86 SER A O 1
ATOM 680 N N . ASN A 1 87 ? 11.959 -11.075 -34.978 1.00 97.06 87 ASN A N 1
ATOM 681 C CA . ASN A 1 87 ? 11.892 -11.135 -36.441 1.00 97.06 87 ASN A CA 1
ATOM 682 C C . ASN A 1 87 ? 11.560 -9.780 -37.080 1.00 97.06 87 ASN A C 1
ATOM 684 O O . ASN A 1 87 ? 11.693 -9.652 -38.296 1.00 97.06 87 ASN A O 1
ATOM 688 N N . GLU A 1 88 ? 11.193 -8.786 -36.272 1.00 97.00 88 GLU A N 1
ATOM 689 C CA . GLU A 1 88 ? 10.951 -7.414 -36.699 1.00 97.00 88 GLU A CA 1
ATOM 690 C C . GLU A 1 88 ? 12.229 -6.585 -36.570 1.00 97.00 88 GLU A C 1
ATOM 692 O O . GLU A 1 88 ? 13.099 -6.864 -35.745 1.00 97.00 88 GLU A O 1
ATOM 697 N N . VAL A 1 89 ? 12.359 -5.549 -37.396 1.00 96.31 89 VAL A N 1
ATOM 698 C CA . VAL A 1 89 ? 13.525 -4.653 -37.337 1.00 96.31 89 VAL A CA 1
ATOM 699 C C . VAL A 1 89 ? 13.385 -3.576 -36.258 1.00 96.31 89 VAL A C 1
ATOM 701 O O . VAL A 1 89 ? 14.391 -3.026 -35.821 1.00 96.31 89 VAL A O 1
ATOM 704 N N . ALA A 1 90 ? 12.158 -3.262 -35.834 1.00 96.69 90 ALA A N 1
ATOM 705 C CA . ALA A 1 90 ? 11.858 -2.365 -34.723 1.00 96.69 90 ALA A CA 1
ATOM 706 C C . ALA A 1 90 ? 10.376 -2.463 -34.314 1.00 96.69 90 ALA A C 1
ATOM 708 O O . ALA A 1 90 ? 9.551 -2.941 -35.090 1.00 96.69 90 ALA A O 1
ATOM 709 N N . GLY A 1 91 ? 10.028 -1.922 -33.143 1.00 92.81 91 GLY A N 1
ATOM 710 C CA . GLY A 1 91 ? 8.643 -1.586 -32.788 1.00 92.81 91 GLY A CA 1
ATOM 711 C C . GLY A 1 91 ? 7.863 -2.655 -32.018 1.00 92.81 91 GLY A C 1
ATOM 712 O O . GLY A 1 91 ? 6.697 -2.428 -31.709 1.00 92.81 91 GLY A O 1
ATOM 713 N N . GLU A 1 92 ? 8.484 -3.781 -31.662 1.00 97.50 92 GLU A N 1
ATOM 714 C CA . GLU A 1 92 ? 7.917 -4.696 -30.663 1.00 97.50 92 GLU A CA 1
ATOM 715 C C . GLU A 1 92 ? 8.121 -4.120 -29.252 1.00 97.50 92 GLU A C 1
ATOM 717 O O . GLU A 1 92 ? 9.239 -3.769 -28.887 1.00 97.50 92 GLU A O 1
ATOM 722 N N . GLU A 1 93 ? 7.059 -4.030 -28.454 1.00 96.81 93 GLU A N 1
ATOM 723 C CA . GLU A 1 93 ? 7.137 -3.617 -27.046 1.00 96.81 93 GLU A CA 1
ATOM 724 C C . GLU A 1 93 ? 7.745 -4.733 -26.183 1.00 96.81 93 GLU A C 1
ATOM 726 O O . GLU A 1 93 ? 7.344 -5.897 -26.287 1.00 96.81 93 GLU A O 1
ATOM 731 N N . LEU A 1 94 ? 8.723 -4.378 -25.346 1.00 97.31 94 LEU A N 1
ATOM 732 C CA . LEU A 1 94 ? 9.465 -5.307 -24.497 1.00 97.31 94 LEU A CA 1
ATOM 733 C C . LEU A 1 94 ? 8.926 -5.296 -23.063 1.00 97.31 94 LEU A C 1
ATOM 735 O O . LEU A 1 94 ? 9.055 -4.312 -22.339 1.00 97.31 94 LEU A O 1
ATOM 739 N N . GLU A 1 95 ? 8.403 -6.435 -22.616 1.00 95.31 95 GLU A N 1
ATOM 740 C CA . GLU A 1 95 ? 7.961 -6.649 -21.237 1.00 95.31 95 GLU A CA 1
ATOM 741 C C . GLU A 1 95 ? 9.026 -7.431 -20.454 1.00 95.31 95 GLU A C 1
ATOM 743 O O . GLU A 1 95 ? 9.298 -8.600 -20.744 1.00 95.31 95 GLU A O 1
ATOM 748 N N . PHE A 1 96 ? 9.622 -6.813 -19.433 1.00 96.44 96 PHE A N 1
ATOM 749 C CA . PHE A 1 96 ? 10.621 -7.463 -18.583 1.00 96.44 96 PHE A CA 1
ATOM 750 C C . PHE A 1 96 ? 9.997 -8.127 -17.349 1.00 96.44 96 PHE A C 1
ATOM 752 O O . PHE A 1 96 ? 9.048 -7.622 -16.749 1.00 96.44 96 PHE A O 1
ATOM 759 N N . ARG A 1 97 ? 10.574 -9.258 -16.931 1.00 94.50 97 ARG A N 1
ATOM 760 C CA . ARG A 1 97 ? 10.229 -9.984 -15.699 1.00 94.50 97 ARG A CA 1
ATOM 761 C C . ARG A 1 97 ? 11.504 -10.396 -14.973 1.00 94.50 97 ARG A C 1
ATOM 763 O O . ARG A 1 97 ? 12.456 -10.836 -15.616 1.00 94.50 97 ARG A O 1
ATOM 770 N N . ILE A 1 98 ? 11.516 -10.292 -13.646 1.00 95.06 98 ILE A N 1
ATOM 771 C CA . ILE A 1 98 ? 12.652 -10.724 -12.817 1.00 95.06 98 ILE A CA 1
ATOM 772 C C . ILE A 1 98 ? 12.253 -11.971 -12.032 1.00 95.06 98 ILE A C 1
ATOM 774 O O . ILE A 1 98 ? 11.244 -11.959 -11.340 1.00 95.06 98 ILE A O 1
ATOM 778 N N . TRP A 1 99 ? 13.020 -13.052 -12.12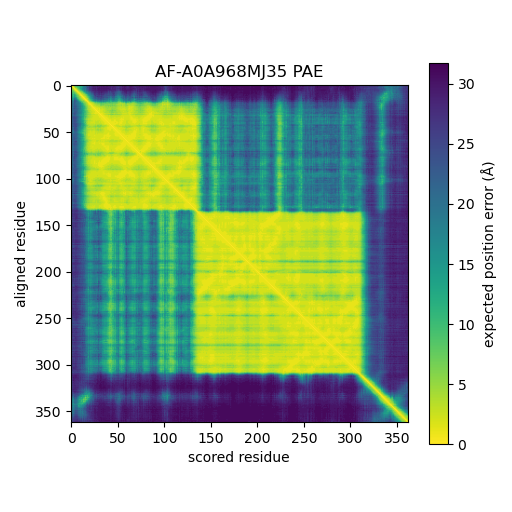9 1.00 93.94 99 TRP A N 1
ATOM 779 C CA . TRP A 1 99 ? 12.936 -14.155 -11.174 1.00 93.94 99 TRP A CA 1
ATOM 780 C C . TRP A 1 99 ? 13.840 -13.845 -9.987 1.00 93.94 99 TRP A C 1
ATOM 782 O O . TRP A 1 99 ? 15.049 -13.718 -10.162 1.00 93.94 99 TRP A O 1
ATOM 792 N N . ASP A 1 100 ? 13.232 -13.726 -8.811 1.00 90.44 100 ASP A N 1
ATOM 793 C CA . ASP A 1 100 ? 13.902 -13.620 -7.521 1.00 90.44 100 ASP A CA 1
ATOM 794 C C . ASP A 1 100 ? 14.009 -15.027 -6.926 1.00 90.44 100 ASP A C 1
ATOM 796 O O . ASP A 1 100 ? 13.012 -15.603 -6.471 1.00 90.44 100 ASP A O 1
ATOM 800 N N . ALA A 1 101 ? 15.205 -15.608 -6.977 1.00 85.62 101 ALA A N 1
ATOM 801 C CA . ALA A 1 101 ? 15.468 -16.957 -6.495 1.00 85.62 101 ALA A CA 1
ATOM 802 C C . ALA A 1 101 ? 15.408 -17.049 -4.966 1.00 85.62 101 ALA A C 1
ATOM 804 O O . ALA A 1 101 ? 15.054 -18.103 -4.425 1.00 85.62 101 ALA A O 1
ATOM 805 N N . SER A 1 102 ? 15.711 -15.946 -4.276 1.00 81.00 102 SER A N 1
ATOM 806 C CA . SER A 1 102 ? 15.729 -15.874 -2.817 1.00 81.00 102 SER A CA 1
ATOM 807 C C . SER A 1 102 ? 14.322 -15.964 -2.219 1.00 81.00 102 SER A C 1
ATOM 809 O O . SER A 1 102 ? 14.114 -16.657 -1.219 1.00 81.00 102 SER A O 1
ATOM 811 N N . GLU A 1 103 ? 13.339 -15.345 -2.878 1.00 78.38 103 GLU A N 1
ATOM 812 C CA . GLU A 1 103 ? 11.924 -15.434 -2.510 1.00 78.38 103 GLU A CA 1
ATOM 813 C C . GLU A 1 103 ? 11.140 -16.482 -3.300 1.00 78.38 103 GLU A C 1
ATOM 815 O O . GLU A 1 103 ? 10.018 -16.833 -2.921 1.00 78.38 103 GLU A O 1
ATOM 820 N N . GLY A 1 104 ? 11.709 -16.987 -4.392 1.00 80.25 104 GLY A N 1
ATOM 821 C CA . GLY A 1 104 ? 11.053 -17.956 -5.250 1.00 80.25 104 GLY A CA 1
ATOM 822 C C . GLY A 1 104 ? 9.869 -17.380 -6.023 1.00 80.25 104 GLY A C 1
ATOM 823 O O . GLY A 1 104 ? 8.840 -18.049 -6.159 1.00 80.25 104 GLY A O 1
ATOM 824 N N . LYS A 1 105 ? 9.978 -16.128 -6.480 1.00 81.50 105 LYS A N 1
ATOM 825 C CA . LYS A 1 105 ? 8.881 -15.387 -7.117 1.00 81.50 105 LYS A CA 1
ATOM 826 C C . LYS A 1 105 ? 9.330 -14.725 -8.410 1.00 81.50 105 LYS A C 1
ATOM 828 O O . LYS A 1 105 ? 10.406 -14.146 -8.492 1.00 81.50 105 LYS A O 1
ATOM 833 N N . VAL A 1 106 ? 8.448 -14.737 -9.409 1.00 87.19 106 VAL A N 1
ATOM 834 C CA . VAL A 1 106 ? 8.571 -13.842 -10.566 1.00 87.19 106 VAL A CA 1
ATOM 835 C C . VAL A 1 106 ? 7.990 -12.484 -10.177 1.00 87.19 106 VAL A C 1
ATOM 837 O O . VAL A 1 106 ? 6.839 -12.402 -9.752 1.00 87.19 106 VAL A O 1
ATOM 840 N N . ARG A 1 107 ? 8.783 -11.426 -10.322 1.00 86.06 107 ARG A N 1
ATOM 841 C CA . ARG A 1 107 ? 8.429 -10.039 -10.041 1.00 86.06 107 ARG A CA 1
ATOM 842 C C . ARG A 1 107 ? 8.057 -9.314 -11.330 1.00 86.06 107 ARG A C 1
ATOM 844 O O . ARG A 1 107 ? 8.804 -9.346 -12.312 1.00 86.06 107 ARG A O 1
ATOM 851 N N . VAL A 1 108 ? 6.910 -8.649 -11.279 1.00 83.12 108 VAL A N 1
ATOM 852 C CA . VAL A 1 108 ? 6.364 -7.751 -12.300 1.00 83.12 108 VAL A CA 1
ATOM 853 C C . VAL A 1 108 ? 5.579 -6.626 -11.603 1.00 83.12 108 VAL A C 1
ATOM 855 O O . VAL A 1 108 ? 5.011 -6.891 -10.540 1.00 83.12 108 VAL A O 1
ATOM 858 N N . PRO A 1 109 ? 5.506 -5.410 -12.177 1.00 83.56 109 PRO A N 1
ATOM 859 C CA . PRO A 1 109 ? 6.227 -4.964 -13.372 1.00 83.56 109 PRO A CA 1
ATOM 860 C C . PRO A 1 109 ? 7.722 -4.723 -13.093 1.00 83.56 109 PRO A C 1
ATOM 862 O O . PRO A 1 109 ? 8.135 -4.526 -11.949 1.00 83.56 109 PRO A O 1
ATOM 865 N N . VAL A 1 110 ? 8.534 -4.742 -14.150 1.00 91.56 110 VAL A N 1
ATOM 866 C CA . VAL A 1 110 ? 9.954 -4.365 -14.109 1.00 91.56 110 VAL A CA 1
ATOM 867 C C . VAL A 1 110 ? 10.121 -3.070 -14.893 1.00 91.56 110 VAL A C 1
ATOM 869 O O . VAL A 1 110 ? 9.722 -3.006 -16.052 1.00 91.56 110 VAL A O 1
ATOM 872 N N . ASN A 1 111 ? 10.703 -2.046 -14.273 1.00 90.94 111 ASN A N 1
ATOM 873 C CA . ASN A 1 111 ? 11.034 -0.794 -14.952 1.00 90.94 111 ASN A CA 1
ATOM 874 C C . ASN A 1 111 ? 12.422 -0.886 -15.601 1.00 90.94 111 ASN A C 1
ATOM 876 O O . ASN A 1 111 ? 13.306 -1.504 -15.003 1.00 90.94 111 ASN A O 1
ATOM 880 N N . PRO A 1 112 ? 12.660 -0.229 -16.749 1.00 92.00 112 PRO A N 1
ATOM 881 C CA . PRO A 1 112 ? 11.707 0.581 -17.524 1.00 92.00 112 PRO A CA 1
ATOM 882 C C . PRO A 1 112 ? 10.645 -0.260 -18.260 1.00 92.00 112 PRO A C 1
ATOM 884 O O . PRO A 1 112 ? 10.937 -1.369 -18.701 1.00 92.00 112 PRO A O 1
ATOM 887 N N . THR A 1 113 ? 9.427 0.277 -18.399 1.00 88.44 113 THR A N 1
ATOM 888 C CA . THR A 1 113 ? 8.278 -0.394 -19.048 1.00 88.44 113 THR A CA 1
ATOM 889 C C . THR A 1 113 ? 8.013 0.066 -20.484 1.00 88.44 113 THR A C 1
ATOM 891 O O . THR A 1 113 ? 7.147 -0.484 -21.146 1.00 88.44 113 THR A O 1
ATOM 894 N N . ASP A 1 114 ? 8.734 1.073 -20.971 1.00 89.81 114 ASP A N 1
ATOM 895 C CA . ASP A 1 114 ? 8.524 1.750 -22.259 1.00 89.81 114 ASP A CA 1
ATOM 896 C C . ASP A 1 114 ? 9.555 1.350 -23.328 1.00 89.81 114 ASP A C 1
ATOM 898 O O . ASP A 1 114 ? 9.808 2.078 -24.291 1.00 89.81 114 ASP A O 1
ATOM 902 N N . GLN A 1 115 ? 10.204 0.203 -23.141 1.00 95.12 115 GLN A N 1
ATOM 903 C CA . GLN A 1 115 ? 11.279 -0.241 -24.016 1.00 95.12 115 GLN A CA 1
ATOM 904 C C . GLN A 1 115 ? 10.727 -0.897 -25.276 1.00 95.12 115 GLN A C 1
ATOM 906 O O . GLN A 1 115 ? 9.832 -1.739 -25.225 1.00 95.12 115 GLN A O 1
ATOM 911 N N . MET A 1 116 ? 11.327 -0.552 -26.411 1.00 96.94 116 MET A N 1
ATOM 912 C CA . MET A 1 116 ? 10.966 -1.092 -27.717 1.00 96.94 116 MET A CA 1
ATOM 913 C C . MET A 1 116 ? 12.152 -1.839 -28.311 1.00 96.94 116 MET A C 1
ATOM 915 O O . MET A 1 116 ? 13.296 -1.396 -28.198 1.00 96.94 116 MET A O 1
ATOM 919 N N . PHE A 1 117 ? 11.879 -2.942 -29.000 1.00 98.00 117 PHE A N 1
ATOM 920 C CA . PHE A 1 117 ? 12.882 -3.622 -29.799 1.00 98.00 117 PHE A CA 1
ATOM 921 C C . PHE A 1 117 ? 13.355 -2.711 -30.932 1.00 98.00 117 PHE A C 1
ATOM 923 O O . PHE A 1 117 ? 12.532 -2.125 -31.645 1.00 98.00 117 PHE A O 1
ATOM 930 N N . VAL A 1 118 ? 14.671 -2.646 -31.135 1.00 97.94 118 VAL A N 1
ATOM 931 C CA . VAL A 1 118 ? 15.312 -2.019 -32.296 1.00 97.94 118 VAL A CA 1
ATOM 932 C C . VAL A 1 118 ? 16.498 -2.881 -32.718 1.00 97.94 118 VAL A C 1
ATOM 934 O O . VAL A 1 118 ? 17.353 -3.225 -31.904 1.00 97.94 118 VAL A O 1
ATOM 937 N N . LEU A 1 119 ? 16.554 -3.241 -33.999 1.00 97.06 119 LEU A N 1
ATOM 938 C CA . LEU A 1 119 ? 17.593 -4.099 -34.560 1.00 97.06 119 LEU A CA 1
ATOM 939 C C . LEU A 1 119 ? 19.002 -3.573 -34.253 1.00 97.06 119 LEU A C 1
ATOM 941 O O . LEU A 1 119 ? 19.320 -2.426 -34.555 1.00 97.06 119 LEU A O 1
ATOM 945 N N . HIS A 1 120 ? 19.859 -4.466 -33.748 1.00 93.56 120 HIS A N 1
ATOM 946 C CA . HIS A 1 120 ? 21.268 -4.230 -33.407 1.00 93.56 120 HIS A CA 1
ATOM 947 C C . HIS A 1 120 ? 21.513 -3.197 -32.303 1.00 93.56 120 HIS A C 1
ATOM 949 O O . HIS A 1 120 ? 22.671 -2.868 -32.037 1.00 93.56 120 HIS A O 1
ATOM 955 N N . GLU A 1 121 ? 20.462 -2.700 -31.655 1.00 97.44 121 GLU A N 1
ATOM 956 C CA . GLU A 1 121 ? 20.611 -1.752 -30.562 1.00 97.44 121 GLU A CA 1
ATOM 957 C C . GLU A 1 121 ? 21.349 -2.405 -29.386 1.00 97.44 121 GLU A C 1
ATOM 959 O O . GLU A 1 121 ? 21.216 -3.603 -29.107 1.00 97.44 121 GLU A O 1
ATOM 964 N N . PHE A 1 122 ? 22.166 -1.606 -28.704 1.00 97.00 122 PHE A N 1
ATOM 965 C CA . PHE A 1 122 ? 22.943 -2.051 -27.558 1.00 97.00 122 PHE A CA 1
ATOM 966 C C . PHE A 1 122 ? 22.826 -1.034 -26.429 1.00 97.00 122 PHE A C 1
ATOM 968 O O . PHE A 1 122 ? 23.270 0.107 -26.563 1.00 97.00 122 PHE A O 1
ATOM 975 N N . THR A 1 123 ? 22.271 -1.450 -25.294 1.00 97.44 123 THR A N 1
ATOM 976 C CA . THR A 1 123 ? 21.979 -0.545 -24.177 1.00 97.44 123 THR A CA 1
ATOM 977 C C . THR A 1 123 ? 22.775 -0.907 -22.924 1.00 97.44 123 THR A C 1
ATOM 979 O O . THR A 1 123 ? 22.833 -2.059 -22.493 1.00 97.44 123 THR A O 1
ATOM 982 N N . GLY A 1 124 ? 23.359 0.109 -22.287 1.00 96.94 124 GLY A N 1
ATOM 983 C CA . GLY A 1 124 ? 24.142 -0.038 -21.059 1.00 96.94 124 GLY A CA 1
ATOM 984 C C . GLY A 1 124 ? 25.608 -0.413 -21.297 1.00 96.94 124 GLY A C 1
ATOM 985 O O . GLY A 1 124 ? 26.052 -0.707 -22.401 1.00 96.94 124 GLY A O 1
ATOM 986 N N . THR A 1 125 ? 26.405 -0.361 -20.233 1.00 96.06 125 THR A N 1
ATOM 987 C CA . THR A 1 125 ? 27.831 -0.722 -20.230 1.00 96.06 125 THR A CA 1
ATOM 988 C C . THR A 1 125 ? 28.196 -1.398 -18.908 1.00 96.06 125 THR A C 1
ATOM 990 O O . THR A 1 125 ? 27.457 -1.309 -17.933 1.00 96.06 125 THR A O 1
ATOM 993 N N . ARG A 1 126 ? 29.375 -2.029 -18.817 1.00 95.06 126 ARG A N 1
ATOM 994 C CA . ARG A 1 126 ? 29.832 -2.655 -17.557 1.00 95.06 126 ARG A CA 1
ATOM 995 C C . ARG A 1 126 ? 30.016 -1.658 -16.406 1.00 95.06 126 ARG A C 1
ATOM 997 O O . ARG A 1 126 ? 29.883 -2.025 -15.245 1.00 95.06 126 ARG A O 1
ATOM 1004 N N . THR A 1 127 ? 30.317 -0.395 -16.705 1.00 93.62 127 THR A N 1
ATOM 1005 C CA . THR A 1 127 ? 30.473 0.662 -15.692 1.00 93.62 127 THR A CA 1
ATOM 1006 C C . THR A 1 127 ? 29.178 1.428 -15.441 1.00 93.62 127 THR A C 1
ATOM 1008 O O . THR A 1 127 ? 28.926 1.805 -14.298 1.00 93.62 127 THR A O 1
ATOM 1011 N N . ASN A 1 128 ? 28.335 1.595 -16.459 1.00 95.06 128 ASN A N 1
ATOM 1012 C CA . ASN A 1 128 ? 27.017 2.223 -16.381 1.00 95.06 128 ASN A CA 1
ATOM 1013 C C . ASN A 1 128 ? 25.950 1.307 -17.013 1.00 95.06 128 ASN A C 1
ATOM 1015 O O . ASN A 1 128 ? 25.634 1.480 -18.195 1.00 95.06 128 ASN A O 1
ATOM 1019 N N . PRO A 1 129 ? 25.476 0.281 -16.285 1.00 97.56 129 PRO A N 1
ATOM 1020 C CA . PRO A 1 129 ? 24.491 -0.664 -16.802 1.00 97.56 129 PRO A CA 1
ATOM 1021 C C . PRO A 1 129 ? 23.082 -0.062 -16.847 1.00 97.56 129 PRO A C 1
ATOM 1023 O O . PRO A 1 129 ? 22.769 0.855 -16.089 1.00 97.56 129 PRO A O 1
ATOM 1026 N N . GLN A 1 130 ? 22.217 -0.619 -17.695 1.00 97.75 130 GLN A N 1
ATOM 1027 C CA . GLN A 1 130 ? 20.778 -0.357 -17.656 1.00 97.75 130 GLN A CA 1
ATOM 1028 C C . GLN A 1 130 ? 20.198 -0.906 -16.350 1.00 97.75 130 GLN A C 1
ATOM 1030 O O . GLN A 1 130 ? 20.348 -2.089 -16.046 1.00 97.75 130 GLN A O 1
ATOM 1035 N N . ILE A 1 131 ? 19.517 -0.071 -15.571 1.00 97.31 131 ILE A N 1
ATOM 1036 C CA . ILE A 1 131 ? 18.848 -0.548 -14.361 1.00 97.31 131 ILE A CA 1
ATOM 1037 C C . ILE A 1 131 ? 17.521 -1.193 -14.752 1.00 97.31 131 ILE A C 1
ATOM 1039 O O . ILE A 1 131 ? 16.708 -0.559 -15.425 1.00 97.31 131 ILE A O 1
ATOM 1043 N N . PHE A 1 132 ? 17.325 -2.436 -14.313 1.00 96.62 132 PHE A N 1
ATOM 1044 C CA . PHE A 1 132 ? 16.046 -3.135 -14.360 1.00 96.62 132 PHE A CA 1
ATOM 1045 C C . PHE A 1 132 ? 15.540 -3.301 -12.934 1.00 96.62 132 PHE A C 1
ATOM 1047 O O . PHE A 1 132 ? 16.129 -4.057 -12.155 1.00 96.62 132 PHE A O 1
ATOM 1054 N N . SER A 1 133 ? 14.489 -2.571 -12.570 1.00 93.00 133 SER A N 1
ATOM 1055 C CA . SER A 1 133 ? 13.985 -2.559 -11.199 1.00 93.00 133 SER A CA 1
ATOM 1056 C C . SER A 1 133 ? 12.624 -3.230 -11.070 1.00 93.00 133 SER A C 1
ATOM 1058 O O . SER A 1 133 ? 11.630 -2.789 -11.643 1.00 93.00 133 SER A O 1
ATOM 1060 N N . ALA A 1 134 ? 12.580 -4.295 -10.274 1.00 88.31 134 ALA A N 1
ATOM 1061 C CA . ALA A 1 134 ? 11.348 -4.876 -9.768 1.00 88.31 134 ALA A CA 1
ATOM 1062 C C . ALA A 1 134 ? 11.090 -4.305 -8.373 1.00 88.31 134 ALA A C 1
ATOM 1064 O O . ALA A 1 134 ? 11.826 -4.584 -7.425 1.00 88.31 134 ALA A O 1
ATOM 1065 N N . SER A 1 135 ? 10.036 -3.507 -8.232 1.00 74.19 135 SER A N 1
ATOM 1066 C CA . SER A 1 135 ? 9.569 -3.072 -6.914 1.00 74.19 135 SER A CA 1
ATOM 1067 C C . SER A 1 135 ? 8.325 -3.867 -6.526 1.00 74.19 135 SER A C 1
ATOM 1069 O O . SER A 1 135 ? 7.497 -4.157 -7.383 1.00 74.19 135 SER A O 1
ATOM 1071 N N . ASN A 1 136 ? 8.141 -4.148 -5.234 1.00 71.12 136 ASN A N 1
ATOM 1072 C CA . ASN A 1 136 ? 6.841 -4.577 -4.695 1.00 71.12 136 ASN A CA 1
ATOM 1073 C C . ASN A 1 136 ? 5.838 -3.420 -4.600 1.00 71.12 136 ASN A C 1
ATOM 1075 O O . ASN A 1 136 ? 4.862 -3.515 -3.854 1.00 71.12 136 ASN A O 1
ATOM 1079 N N . SER A 1 137 ? 6.128 -2.300 -5.265 1.00 76.81 137 SER A N 1
ATOM 1080 C CA . SER A 1 137 ? 5.294 -1.118 -5.199 1.00 76.81 137 SER A CA 1
ATOM 1081 C C . SER A 1 137 ? 4.006 -1.391 -5.957 1.00 76.81 137 SER A C 1
ATOM 1083 O O . SER A 1 137 ? 4.028 -1.768 -7.128 1.00 76.81 137 SER A O 1
ATOM 1085 N N . VAL A 1 138 ? 2.888 -1.223 -5.272 1.00 78.75 138 VAL A N 1
ATOM 1086 C CA . VAL A 1 138 ? 1.548 -1.275 -5.840 1.00 78.75 138 VAL A CA 1
ATOM 1087 C C . VAL A 1 138 ? 0.882 0.075 -5.625 1.00 78.75 138 VAL A C 1
ATOM 1089 O O . VAL A 1 138 ? 1.170 0.774 -4.651 1.00 78.75 138 VAL A O 1
ATOM 1092 N N . GLU A 1 139 ? -0.010 0.439 -6.538 1.00 82.75 139 GLU A N 1
ATOM 1093 C CA . GLU A 1 139 ? -0.833 1.634 -6.399 1.00 82.75 139 GLU A CA 1
ATOM 1094 C C . GLU A 1 139 ? -2.062 1.315 -5.539 1.00 82.75 139 GLU A C 1
ATOM 1096 O O . GLU A 1 139 ? -2.802 0.368 -5.817 1.00 82.75 139 GLU A O 1
ATOM 1101 N N . GLN A 1 140 ? -2.294 2.107 -4.492 1.00 88.94 140 GLN A N 1
ATOM 1102 C CA . GLN A 1 140 ? -3.513 2.055 -3.693 1.00 88.94 140 GLN A CA 1
ATOM 1103 C C . GLN A 1 140 ? -4.388 3.264 -4.002 1.00 88.94 140 GLN A C 1
ATOM 1105 O O . GLN A 1 140 ? -4.033 4.400 -3.691 1.00 88.94 140 GLN A O 1
ATOM 1110 N N . ALA A 1 141 ? -5.574 2.999 -4.545 1.00 87.81 141 ALA A N 1
ATOM 1111 C CA . ALA A 1 141 ? -6.581 4.017 -4.806 1.00 87.81 141 ALA A CA 1
ATOM 1112 C C . ALA A 1 141 ? -7.534 4.215 -3.618 1.00 87.81 141 ALA A C 1
ATOM 1114 O O . ALA A 1 141 ? -7.888 3.257 -2.923 1.00 87.81 141 ALA A O 1
ATOM 1115 N N . TYR A 1 142 ? -7.990 5.456 -3.441 1.00 96.69 142 TYR A N 1
ATOM 1116 C CA . TYR A 1 142 ? -9.033 5.855 -2.496 1.00 96.69 142 TYR A CA 1
ATOM 1117 C C . TYR A 1 142 ? -10.152 6.594 -3.220 1.00 96.69 142 TYR A C 1
ATOM 1119 O O . TYR A 1 142 ? -9.918 7.394 -4.124 1.00 96.69 142 TYR A O 1
ATOM 1127 N N . SER A 1 143 ? -11.385 6.364 -2.775 1.00 94.94 143 SER A N 1
ATOM 1128 C CA . SER A 1 143 ? -12.563 7.139 -3.168 1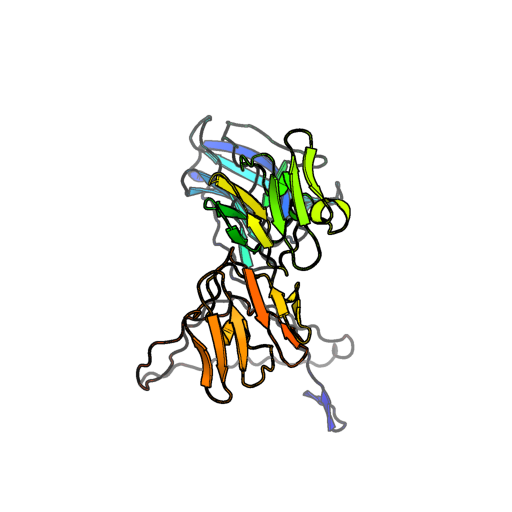.00 94.94 143 SER A CA 1
ATOM 1129 C C . SER A 1 143 ? -13.230 7.690 -1.917 1.00 94.94 143 SER A C 1
ATOM 1131 O O . SER A 1 143 ? -13.820 6.941 -1.139 1.00 94.94 143 SER A O 1
ATOM 1133 N N . LEU A 1 144 ? -13.099 8.998 -1.701 1.00 97.81 144 LEU A N 1
ATOM 1134 C CA . LEU A 1 144 ? -13.621 9.695 -0.532 1.00 97.81 144 LEU A CA 1
ATOM 1135 C C . LEU A 1 144 ? -14.920 10.422 -0.877 1.00 97.81 144 LEU A C 1
ATOM 1137 O O . LEU A 1 144 ? -15.050 11.076 -1.912 1.00 97.81 144 LEU A O 1
ATOM 1141 N N . ASN A 1 145 ? -15.892 10.322 0.023 1.00 97.62 145 ASN A N 1
ATOM 1142 C CA . ASN A 1 145 ? -17.178 10.992 -0.101 1.00 97.62 145 ASN A CA 1
ATOM 1143 C C . ASN A 1 145 ? -17.099 12.429 0.427 1.00 97.62 145 ASN A C 1
ATOM 1145 O O . ASN A 1 145 ? -16.210 12.767 1.208 1.00 97.62 145 ASN A O 1
ATOM 1149 N N . SER A 1 146 ? -18.094 13.249 0.082 1.00 98.31 146 SER A N 1
ATOM 1150 C CA . SER A 1 146 ? -18.349 14.487 0.825 1.00 98.31 146 SER A CA 1
ATOM 1151 C C . SER A 1 146 ? -18.706 14.162 2.283 1.00 98.31 146 SER A C 1
ATOM 1153 O O . SER A 1 146 ? -19.411 13.189 2.572 1.00 98.31 146 SER A O 1
ATOM 1155 N N . GLY A 1 147 ? -18.217 14.984 3.205 1.00 98.50 147 GLY A N 1
ATOM 1156 C CA . GLY A 1 147 ? -18.301 14.789 4.643 1.00 98.50 147 GLY A CA 1
ATOM 1157 C C . GLY A 1 147 ? -17.115 14.009 5.211 1.00 98.50 147 GLY A C 1
ATOM 1158 O O . GLY A 1 147 ? -16.014 14.007 4.667 1.00 98.50 147 GLY A O 1
ATOM 1159 N N . TRP A 1 148 ? -17.337 13.373 6.364 1.00 98.50 148 TRP A N 1
ATOM 1160 C CA . TRP A 1 148 ? -16.311 12.596 7.061 1.00 98.50 148 TRP A CA 1
ATOM 1161 C C . TRP A 1 148 ? -16.083 11.235 6.399 1.00 98.50 148 TRP A C 1
ATOM 1163 O O . TRP A 1 148 ? -17.038 10.516 6.113 1.00 98.50 148 TRP A O 1
ATOM 1173 N N . ASN A 1 149 ? -14.819 10.842 6.279 1.00 98.56 149 ASN A N 1
ATOM 1174 C CA . ASN A 1 149 ? -14.343 9.538 5.822 1.00 98.56 149 ASN A CA 1
ATOM 1175 C C . ASN A 1 149 ? -13.331 9.008 6.843 1.00 98.56 149 ASN A C 1
ATOM 1177 O O . ASN A 1 149 ? -12.491 9.772 7.318 1.00 98.56 149 ASN A O 1
ATOM 1181 N N . TRP A 1 150 ? -13.423 7.734 7.224 1.00 98.62 150 TRP A N 1
ATOM 1182 C CA . TRP A 1 150 ? -12.454 7.093 8.123 1.00 98.62 150 TRP A CA 1
ATOM 1183 C C . TRP A 1 150 ? -11.534 6.194 7.310 1.00 98.62 150 TRP A C 1
ATOM 1185 O O . TRP A 1 150 ? -11.985 5.182 6.777 1.00 98.62 150 TRP A O 1
ATOM 1195 N N . ILE A 1 151 ? -10.258 6.557 7.230 1.00 98.44 151 ILE A N 1
ATOM 1196 C CA . ILE A 1 151 ? -9.287 5.880 6.372 1.00 98.44 151 ILE A CA 1
ATOM 1197 C C . ILE A 1 151 ? -8.047 5.438 7.145 1.00 98.44 151 ILE A C 1
ATOM 1199 O O . ILE A 1 151 ? -7.724 5.979 8.202 1.00 98.44 151 ILE A O 1
ATOM 1203 N N . SER A 1 152 ? -7.335 4.469 6.588 1.00 97.81 152 SER A N 1
ATOM 1204 C CA . SER A 1 152 ? -5.962 4.127 6.963 1.00 97.81 152 SER A CA 1
ATOM 1205 C C . SER A 1 152 ? -5.168 3.720 5.727 1.00 97.81 152 SER A C 1
ATOM 1207 O O . SER A 1 152 ? -5.746 3.490 4.665 1.00 97.81 152 SER A O 1
ATOM 1209 N N . PHE A 1 153 ? -3.853 3.574 5.870 1.00 97.06 153 PHE A N 1
ATOM 1210 C CA . PHE A 1 153 ? -2.923 3.339 4.762 1.00 97.06 153 PHE A CA 1
ATOM 1211 C C . PHE A 1 153 ? -2.337 1.922 4.838 1.00 97.06 153 PHE A C 1
ATOM 1213 O O . PHE A 1 153 ? -1.539 1.659 5.731 1.00 97.06 153 PHE A O 1
ATOM 1220 N N . PRO A 1 154 ? -2.728 0.970 3.968 1.00 93.69 154 PRO A N 1
ATOM 1221 C CA . PRO A 1 154 ? -2.290 -0.419 4.089 1.00 93.69 154 PRO A CA 1
ATOM 1222 C C . PRO A 1 154 ? -0.875 -0.667 3.550 1.00 93.69 154 PRO A C 1
ATOM 1224 O O . PRO A 1 154 ? -0.292 -1.690 3.899 1.00 93.69 154 PRO A O 1
ATOM 1227 N N . LEU A 1 155 ? -0.314 0.226 2.730 1.00 92.25 155 LEU A N 1
ATOM 1228 C CA . LEU A 1 155 ? 1.032 0.112 2.147 1.00 92.25 155 LEU A CA 1
ATOM 1229 C C . LEU A 1 155 ? 2.064 0.946 2.911 1.00 92.25 155 LEU A C 1
ATOM 1231 O O . LEU A 1 155 ? 1.738 1.999 3.457 1.00 92.25 155 LEU A O 1
ATOM 1235 N N . SER A 1 156 ? 3.309 0.484 2.886 1.00 91.69 156 SER A N 1
ATOM 1236 C CA . SER A 1 156 ? 4.499 1.208 3.322 1.00 91.69 156 SER A CA 1
ATOM 1237 C C . SER A 1 156 ? 4.973 2.125 2.200 1.00 91.69 156 SER A C 1
ATOM 1239 O O . SER A 1 156 ? 5.159 1.684 1.067 1.00 91.69 156 SER A O 1
ATOM 1241 N N . SER A 1 157 ? 5.122 3.416 2.479 1.00 92.06 157 SER A N 1
ATOM 1242 C CA . SER A 1 157 ? 5.605 4.381 1.493 1.00 92.06 157 SER A CA 1
ATOM 1243 C C . SER A 1 157 ? 6.198 5.600 2.176 1.00 92.06 157 SER A C 1
ATOM 1245 O O . SER A 1 157 ? 5.659 6.074 3.177 1.00 92.06 157 SER A O 1
ATOM 1247 N N . SER A 1 158 ? 7.286 6.129 1.617 1.00 92.44 158 SER A N 1
ATOM 1248 C CA . SER A 1 158 ? 7.888 7.375 2.091 1.00 92.44 158 SER A CA 1
ATOM 1249 C C . SER A 1 158 ? 6.990 8.586 1.851 1.00 92.44 158 SER A C 1
ATOM 1251 O O . SER A 1 158 ? 7.100 9.552 2.600 1.00 92.44 158 SER A O 1
ATOM 1253 N N . VAL A 1 159 ? 6.083 8.518 0.864 1.00 94.50 159 VAL A N 1
ATOM 1254 C CA . VAL A 1 159 ? 5.141 9.606 0.555 1.00 94.50 159 VAL A CA 1
ATOM 1255 C C . VAL A 1 159 ? 4.252 9.938 1.750 1.00 94.50 159 VAL A C 1
ATOM 1257 O O . VAL A 1 159 ? 3.924 11.098 1.957 1.00 94.50 159 VAL A O 1
ATOM 1260 N N . LEU A 1 160 ? 3.953 8.945 2.604 1.00 97.06 160 LEU A N 1
ATOM 1261 C CA . LEU A 1 160 ? 3.115 9.115 3.793 1.00 97.06 160 LEU A CA 1
ATOM 1262 C C . LEU A 1 160 ? 3.661 10.168 4.764 1.00 97.06 160 LEU A C 1
ATOM 1264 O O . LEU A 1 160 ? 2.888 10.716 5.540 1.00 97.06 160 LEU A O 1
ATOM 1268 N N . MET A 1 161 ? 4.960 10.479 4.720 1.00 96.50 161 MET A N 1
ATOM 1269 C CA . MET A 1 161 ? 5.560 11.511 5.570 1.00 96.50 161 MET A CA 1
ATOM 1270 C C . MET A 1 161 ? 5.170 12.940 5.159 1.00 96.50 161 MET A C 1
ATOM 1272 O O . MET A 1 161 ? 5.316 13.853 5.969 1.00 96.50 161 MET A O 1
ATOM 1276 N N . ASP A 1 162 ? 4.647 13.132 3.944 1.00 97.56 162 ASP A N 1
ATOM 1277 C CA . ASP A 1 162 ? 4.123 14.404 3.449 1.00 97.56 162 ASP A CA 1
ATOM 1278 C C . ASP A 1 162 ? 2.623 14.272 3.134 1.00 97.56 162 ASP A C 1
ATOM 1280 O O . ASP A 1 162 ? 2.193 13.524 2.252 1.00 97.56 162 ASP A O 1
ATOM 1284 N N . VAL A 1 163 ? 1.797 15.007 3.882 1.00 98.25 163 VAL A N 1
ATOM 1285 C CA . VAL A 1 163 ? 0.334 14.971 3.739 1.00 98.25 163 VAL A CA 1
ATOM 1286 C C . VAL A 1 163 ? -0.116 15.532 2.390 1.00 98.25 163 VAL A C 1
ATOM 1288 O O . VAL A 1 163 ? -1.080 15.023 1.817 1.00 98.25 163 VAL A O 1
ATOM 1291 N N . ASN A 1 164 ? 0.561 16.567 1.883 1.00 97.69 164 ASN A N 1
ATOM 1292 C CA . ASN A 1 164 ? 0.209 17.189 0.610 1.00 97.69 164 ASN A CA 1
ATOM 1293 C C . ASN A 1 164 ? 0.565 16.272 -0.555 1.00 97.69 164 ASN A C 1
ATOM 1295 O O . ASN A 1 164 ? -0.250 16.118 -1.457 1.00 97.69 164 ASN A O 1
ATOM 1299 N N . GLU A 1 165 ? 1.730 15.627 -0.501 1.00 96.56 165 GLU A N 1
ATOM 1300 C CA . GLU A 1 165 ? 2.143 14.663 -1.525 1.00 96.56 165 GLU A CA 1
ATOM 1301 C C . GLU A 1 165 ? 1.271 13.398 -1.495 1.00 96.56 165 GLU A C 1
ATOM 1303 O O . GLU A 1 165 ? 0.825 12.923 -2.535 1.00 96.56 165 GLU A O 1
ATOM 1308 N N . THR A 1 166 ? 0.951 12.872 -0.305 1.00 97.94 166 THR A N 1
ATOM 1309 C CA . THR A 1 166 ? 0.120 11.658 -0.170 1.00 97.94 166 THR A CA 1
ATOM 1310 C C . THR A 1 166 ? -1.281 11.835 -0.744 1.00 97.94 166 THR A C 1
ATOM 1312 O O . THR A 1 166 ? -1.855 10.888 -1.279 1.00 97.94 166 THR A O 1
ATOM 1315 N N . LEU A 1 167 ? -1.866 13.019 -0.562 1.00 97.81 167 LEU A N 1
ATOM 1316 C CA . LEU A 1 167 ? -3.230 13.326 -0.988 1.00 97.81 167 LEU A CA 1
ATOM 1317 C C . LEU A 1 167 ? -3.278 14.068 -2.326 1.00 97.81 167 LEU A C 1
ATOM 1319 O O . LEU A 1 167 ? -4.325 14.633 -2.667 1.00 97.81 167 LEU A O 1
ATOM 1323 N N . ASP A 1 168 ? -2.171 14.070 -3.073 1.00 92.62 168 ASP A N 1
ATOM 1324 C CA . ASP A 1 168 ? -2.125 14.655 -4.404 1.00 92.62 168 ASP A CA 1
ATOM 1325 C C . ASP A 1 168 ? -3.159 13.963 -5.310 1.00 92.62 168 ASP A C 1
ATOM 1327 O O . ASP A 1 168 ? -3.294 12.739 -5.342 1.00 92.62 168 ASP A O 1
ATOM 1331 N N . GLY A 1 169 ? -3.986 14.767 -5.975 1.00 92.88 169 GLY A N 1
ATOM 1332 C CA . GLY A 1 169 ? -5.173 14.313 -6.711 1.00 92.88 169 GLY A CA 1
ATOM 1333 C C . GLY A 1 169 ? -6.513 14.658 -6.052 1.00 92.88 169 GLY A C 1
ATOM 1334 O O . GLY A 1 169 ? -7.524 14.757 -6.753 1.00 92.88 169 GLY A O 1
ATOM 1335 N N . LEU A 1 170 ? -6.547 14.940 -4.743 1.00 97.00 170 LEU A N 1
ATOM 1336 C CA . LEU A 1 170 ? -7.722 15.573 -4.138 1.00 97.00 170 LEU A CA 1
ATOM 1337 C C . LEU A 1 170 ? -7.796 17.063 -4.508 1.00 97.00 170 LEU A C 1
ATOM 1339 O O . LEU A 1 170 ? -6.787 17.749 -4.637 1.00 97.00 170 LEU A O 1
ATOM 1343 N N . THR A 1 171 ? -9.018 17.596 -4.581 1.00 97.31 171 THR A N 1
ATOM 1344 C CA . THR A 1 171 ? -9.285 19.040 -4.721 1.00 97.31 171 THR A CA 1
ATOM 1345 C C . THR A 1 171 ? -10.014 19.580 -3.480 1.00 97.31 171 THR A C 1
ATOM 1347 O O . THR A 1 171 ? -11.196 19.940 -3.569 1.00 97.31 171 THR A O 1
ATOM 1350 N N . PRO A 1 172 ? -9.371 19.561 -2.297 1.00 97.75 172 PRO A N 1
ATOM 1351 C CA . PRO A 1 172 ? -9.969 20.073 -1.066 1.00 97.75 172 PRO A CA 1
ATOM 1352 C C . PRO A 1 172 ? -10.213 21.584 -1.153 1.00 97.75 172 PRO A C 1
ATOM 1354 O O . PRO A 1 172 ? -9.612 22.296 -1.961 1.00 97.75 172 PRO A O 1
ATOM 1357 N N . VAL A 1 173 ? -11.117 22.077 -0.312 1.00 98.31 173 VAL A N 1
ATOM 1358 C CA . VAL A 1 173 ? -11.441 23.507 -0.214 1.00 98.31 173 VAL A CA 1
ATOM 1359 C C . VAL A 1 173 ? -11.121 24.045 1.175 1.00 98.31 173 VAL A C 1
ATOM 1361 O O . VAL A 1 173 ? -10.860 23.291 2.113 1.00 98.31 173 VAL A O 1
ATOM 1364 N N . GLU A 1 174 ? -11.127 25.371 1.303 1.00 98.25 174 GLU A N 1
ATOM 1365 C CA . GLU A 1 174 ? -10.807 26.064 2.551 1.00 98.25 174 GLU A CA 1
ATOM 1366 C C . GLU A 1 174 ? -11.587 25.479 3.741 1.00 98.25 174 GLU A C 1
ATOM 1368 O O . GLU A 1 174 ? -12.819 25.413 3.718 1.00 98.25 174 GLU A O 1
ATOM 1373 N N . ASN A 1 175 ? -10.867 25.139 4.812 1.00 97.62 175 ASN A N 1
ATOM 1374 C CA . ASN A 1 175 ? -11.378 24.526 6.045 1.00 97.62 175 ASN A CA 1
ATOM 1375 C C . ASN A 1 175 ? -11.743 23.034 5.993 1.00 97.62 175 ASN A C 1
ATOM 1377 O O . ASN A 1 175 ? -12.249 22.534 7.006 1.00 97.62 175 ASN A O 1
ATOM 1381 N N . ASP A 1 176 ? -11.469 22.308 4.905 1.00 98.81 176 ASP A N 1
ATOM 1382 C CA . ASP A 1 176 ? -11.452 20.839 4.947 1.00 98.81 176 ASP A CA 1
ATOM 1383 C C . ASP A 1 176 ? -10.413 20.356 5.978 1.00 98.81 176 ASP A C 1
ATOM 1385 O O . ASP A 1 176 ? -9.455 21.069 6.290 1.00 98.81 176 ASP A O 1
ATOM 1389 N N . ARG A 1 177 ? -10.626 19.184 6.596 1.00 98.75 177 ARG A N 1
ATOM 1390 C CA . ARG A 1 177 ? -9.880 18.787 7.811 1.00 98.75 177 ARG A CA 1
ATOM 1391 C C . ARG A 1 177 ? -9.409 17.350 7.783 1.00 98.75 177 ARG A C 1
ATOM 1393 O O . ARG A 1 177 ? -10.149 16.462 7.375 1.00 98.75 177 ARG A O 1
ATOM 1400 N N . ILE A 1 178 ? -8.242 17.114 8.366 1.00 98.81 178 ILE A N 1
ATOM 1401 C CA . ILE A 1 178 ? -7.733 15.781 8.682 1.00 98.81 178 ILE A CA 1
ATOM 1402 C C . ILE A 1 178 ? -7.512 15.714 10.187 1.00 98.81 178 ILE A C 1
ATOM 1404 O O . ILE A 1 178 ? -6.910 16.613 10.766 1.00 98.81 178 ILE A O 1
ATOM 1408 N N . LEU A 1 179 ? -7.997 14.653 10.823 1.00 98.69 179 LEU A N 1
ATOM 1409 C CA . LEU A 1 179 ? -7.777 14.373 12.238 1.00 98.69 179 LEU A CA 1
ATOM 1410 C C . LEU A 1 179 ? -7.108 13.010 12.393 1.00 98.69 179 LEU A C 1
ATOM 1412 O O . LEU A 1 179 ? -7.618 12.015 11.875 1.00 98.69 179 LEU A O 1
ATOM 1416 N N . SER A 1 180 ? -6.035 12.954 13.172 1.00 97.88 180 SER A N 1
ATOM 1417 C CA . SER A 1 180 ? -5.575 11.727 13.822 1.00 97.88 180 SER A CA 1
ATOM 1418 C C . SER A 1 180 ? -6.033 11.723 15.282 1.00 97.88 180 SER A C 1
ATOM 1420 O O . SER A 1 180 ? -6.779 12.603 15.725 1.00 97.88 180 SER A O 1
ATOM 1422 N N . GLN A 1 181 ? -5.604 10.729 16.058 1.00 96.94 181 GLN A N 1
ATOM 1423 C CA . GLN A 1 181 ? -5.903 10.713 17.487 1.00 96.94 181 GLN A CA 1
ATOM 1424 C C . GLN A 1 181 ? -5.221 11.855 18.259 1.00 96.94 181 GLN A C 1
ATOM 1426 O O . GLN A 1 181 ? -5.744 12.279 19.289 1.00 96.94 181 GLN A O 1
ATOM 1431 N N . GLN A 1 182 ? -4.067 12.337 17.786 1.00 96.69 182 GLN A N 1
ATOM 1432 C CA . GLN A 1 182 ? -3.247 13.339 18.484 1.00 96.69 182 GLN A CA 1
ATOM 1433 C C . GLN A 1 182 ? -3.057 14.637 17.693 1.00 96.69 182 GLN A C 1
ATOM 1435 O O . GLN A 1 182 ? -2.809 15.685 18.288 1.00 96.69 182 GLN A O 1
ATOM 1440 N N . TYR A 1 183 ? -3.180 14.580 16.368 1.00 98.44 183 TYR A N 1
ATOM 1441 C CA . TYR A 1 183 ? -2.821 15.665 15.466 1.00 98.44 183 TYR A CA 1
ATOM 1442 C C . TYR A 1 183 ? -3.966 16.020 14.524 1.00 98.44 183 TYR A C 1
ATOM 1444 O O . TYR A 1 183 ? -4.945 15.284 14.388 1.00 98.44 183 TYR A O 1
ATOM 1452 N N . PHE A 1 184 ? -3.839 17.163 13.860 1.00 98.56 184 PHE A N 1
ATOM 1453 C CA . PHE A 1 184 ? -4.775 17.588 12.834 1.00 98.56 184 PHE A CA 1
ATOM 1454 C C . PHE A 1 184 ? -4.087 18.444 11.781 1.00 98.56 184 PHE A C 1
ATOM 1456 O O . PHE A 1 184 ? -3.135 19.149 12.104 1.00 98.56 184 PHE A O 1
ATOM 1463 N N . ASP A 1 185 ? -4.657 18.452 10.581 1.00 98.69 185 ASP A N 1
ATOM 1464 C CA . ASP A 1 185 ? -4.394 19.449 9.547 1.00 98.69 185 ASP A CA 1
ATOM 1465 C C . ASP A 1 185 ? -5.708 20.078 9.077 1.00 98.69 185 ASP A C 1
ATOM 1467 O O . ASP A 1 185 ? -6.791 19.492 9.175 1.00 98.69 185 ASP A O 1
ATOM 1471 N N . THR A 1 186 ? -5.617 21.306 8.582 1.00 98.62 186 THR A N 1
ATOM 1472 C CA . THR A 1 186 ? -6.693 22.021 7.894 1.00 98.62 186 THR A CA 1
ATOM 1473 C C . THR A 1 186 ? -6.188 22.456 6.529 1.00 98.62 186 THR A C 1
ATOM 1475 O O . THR A 1 186 ? -5.044 22.890 6.404 1.00 98.62 186 THR A O 1
ATOM 1478 N N . TYR A 1 187 ? -7.026 22.327 5.505 1.00 98.62 187 TYR A N 1
ATOM 1479 C CA . TYR A 1 187 ? -6.675 22.795 4.176 1.00 98.62 187 TYR A CA 1
ATOM 1480 C C . TYR A 1 187 ? -6.825 24.314 4.070 1.00 98.62 187 TYR A C 1
ATOM 1482 O O . TYR A 1 187 ? -7.851 24.879 4.467 1.00 98.62 187 TYR A O 1
ATOM 1490 N N . THR A 1 188 ? -5.807 24.947 3.491 1.00 98.06 188 THR A N 1
ATOM 1491 C CA . THR A 1 188 ? -5.779 26.370 3.149 1.00 98.06 188 THR A CA 1
ATOM 1492 C C . THR A 1 188 ? -5.372 26.540 1.691 1.00 98.06 188 THR A C 1
ATOM 1494 O O . THR A 1 188 ? -4.448 25.878 1.216 1.00 98.06 188 THR A O 1
ATOM 1497 N N . SER A 1 189 ? -5.994 27.472 0.972 1.00 95.00 189 SER A N 1
ATOM 1498 C CA . SER A 1 189 ? -5.694 27.689 -0.450 1.00 95.00 189 SER A CA 1
ATOM 1499 C C . SER A 1 189 ? -4.251 28.136 -0.722 1.00 95.00 189 SER A C 1
ATOM 1501 O O . SER A 1 189 ? -3.760 27.988 -1.836 1.00 95.00 189 SER A O 1
ATOM 1503 N N . ALA A 1 190 ? -3.583 28.734 0.269 1.00 93.94 190 ALA A N 1
ATOM 1504 C CA . ALA A 1 190 ? -2.217 29.240 0.135 1.00 93.94 190 ALA A CA 1
ATOM 1505 C C . ALA A 1 190 ? -1.141 28.202 0.493 1.00 93.94 190 ALA A C 1
ATOM 1507 O O . ALA A 1 190 ? -0.034 28.284 -0.033 1.00 93.94 190 ALA A O 1
ATOM 1508 N N . GLY A 1 191 ? -1.443 27.274 1.407 1.00 92.12 191 GLY A N 1
ATOM 1509 C CA . GLY A 1 191 ? -0.457 26.361 1.993 1.00 92.12 191 GLY A CA 1
ATOM 1510 C C . GLY A 1 191 ? -0.763 24.876 1.819 1.00 92.12 191 GLY A C 1
ATOM 1511 O O . GLY A 1 191 ? 0.024 24.058 2.279 1.00 92.12 191 GLY A O 1
ATOM 1512 N N . GLY A 1 192 ? -1.888 24.521 1.196 1.00 97.44 192 GLY A N 1
ATOM 1513 C CA . GLY A 1 192 ? -2.348 23.139 1.144 1.00 97.44 192 GLY A CA 1
ATOM 1514 C C . GLY A 1 192 ? -2.845 22.655 2.509 1.00 97.44 192 GLY A C 1
ATOM 1515 O O . GLY A 1 192 ? -3.405 23.429 3.292 1.00 97.44 192 GLY A O 1
ATOM 1516 N N . TRP A 1 193 ? -2.634 21.374 2.802 1.00 98.19 193 TRP A N 1
ATOM 1517 C CA . TRP A 1 193 ? -2.833 20.788 4.125 1.00 98.19 193 TRP A CA 1
ATOM 1518 C C . TRP A 1 193 ? -1.757 21.280 5.090 1.00 98.19 193 TRP A C 1
ATOM 1520 O O . TRP A 1 193 ? -0.568 21.031 4.893 1.00 98.19 193 TRP A O 1
ATOM 1530 N N . VAL A 1 194 ? -2.183 21.991 6.137 1.00 97.75 194 VAL A N 1
ATOM 1531 C CA . VAL A 1 194 ? -1.289 22.563 7.149 1.00 97.75 194 VAL A CA 1
ATOM 1532 C C . VAL A 1 194 ? -1.825 22.327 8.558 1.00 97.75 194 VAL A C 1
ATOM 1534 O O . VAL A 1 194 ? -3.024 22.444 8.818 1.00 97.75 194 VAL A O 1
ATOM 1537 N N . GLY A 1 195 ? -0.933 22.027 9.497 1.00 97.81 195 GLY A N 1
ATOM 1538 C CA . GLY A 1 195 ? -1.295 21.772 10.889 1.00 97.81 195 GLY A CA 1
ATOM 1539 C C . GLY A 1 195 ? -0.276 20.908 11.623 1.00 97.81 195 GLY A C 1
ATOM 1540 O O . GLY A 1 195 ? 0.881 20.781 11.210 1.00 97.81 195 GLY A O 1
ATOM 1541 N N . SER A 1 196 ? -0.681 20.367 12.772 1.00 98.31 196 SER A N 1
ATOM 1542 C CA . SER A 1 196 ? 0.194 19.564 13.625 1.00 98.31 196 SER A CA 1
ATOM 1543 C C . SER A 1 196 ? 0.483 18.184 13.045 1.00 98.31 196 SER A C 1
ATOM 1545 O O . SER A 1 196 ? 1.514 17.614 13.400 1.00 98.31 196 SER A O 1
ATOM 1547 N N . LEU A 1 197 ? -0.355 17.662 12.141 1.00 98.06 197 LEU A N 1
ATOM 1548 C CA . LEU A 1 197 ? -0.108 16.372 11.495 1.00 98.06 197 LEU A CA 1
ATOM 1549 C C . LEU A 1 197 ? 1.064 16.488 10.512 1.00 98.06 197 LEU A C 1
ATOM 1551 O O . LEU A 1 197 ? 2.025 15.730 10.630 1.00 98.06 197 LEU A O 1
ATOM 1555 N N . SER A 1 198 ? 1.046 17.501 9.642 1.00 96.50 198 SER A N 1
ATOM 1556 C CA . SER A 1 198 ? 2.159 17.784 8.724 1.00 96.50 198 SER A CA 1
ATOM 1557 C C . SER A 1 198 ? 3.429 18.264 9.437 1.00 96.50 198 SER A C 1
ATOM 1559 O O . SER A 1 198 ? 4.530 17.877 9.064 1.00 96.50 198 SER A O 1
ATOM 1561 N N . SER A 1 199 ? 3.311 19.107 10.471 1.00 95.31 199 SER A N 1
ATOM 1562 C CA . SER A 1 199 ? 4.490 19.753 11.084 1.00 95.31 199 SER A CA 1
ATOM 1563 C C . SER A 1 199 ? 5.160 18.960 12.208 1.00 95.31 199 SER A C 1
ATOM 1565 O O . SER A 1 199 ? 6.376 19.040 12.367 1.00 95.31 199 SER A O 1
ATOM 1567 N N . THR A 1 200 ? 4.388 18.229 13.019 1.00 94.19 200 THR A N 1
ATOM 1568 C CA . THR A 1 200 ? 4.906 17.503 14.198 1.00 94.19 200 THR A CA 1
ATOM 1569 C C . THR A 1 200 ? 4.572 16.018 14.193 1.00 94.19 200 THR A C 1
ATOM 1571 O O . THR A 1 200 ? 5.318 15.233 14.771 1.00 94.19 200 THR A O 1
ATOM 1574 N N . GLY A 1 201 ? 3.475 15.629 13.540 1.00 86.19 201 GLY A N 1
ATOM 1575 C CA . GLY A 1 201 ? 3.032 14.243 13.411 1.00 86.19 201 GLY A CA 1
ATOM 1576 C C . GLY A 1 201 ? 3.797 13.447 12.354 1.00 86.19 201 GLY A C 1
ATOM 1577 O O . GLY A 1 201 ? 3.678 12.227 12.337 1.00 86.19 201 GLY A O 1
ATOM 1578 N N . ASN A 1 202 ? 4.613 14.119 11.528 1.00 93.00 202 ASN A N 1
ATOM 1579 C CA . ASN A 1 202 ? 5.375 13.523 10.428 1.00 93.00 202 ASN A CA 1
ATOM 1580 C C . ASN A 1 202 ? 4.474 12.799 9.410 1.00 93.00 202 ASN A C 1
ATOM 1582 O O . ASN A 1 202 ? 4.788 11.692 8.969 1.00 93.00 202 ASN A O 1
ATOM 1586 N N . GLY A 1 203 ? 3.337 13.423 9.090 1.00 97.00 203 GLY A N 1
ATOM 1587 C CA . GLY A 1 203 ? 2.381 12.928 8.107 1.00 97.00 203 GLY A CA 1
ATOM 1588 C C . GLY A 1 203 ? 1.540 11.751 8.599 1.00 97.00 203 GLY A C 1
ATOM 1589 O O . GLY A 1 203 ? 1.155 11.670 9.766 1.00 97.00 203 GLY A O 1
ATOM 1590 N N . PHE A 1 204 ? 1.200 10.857 7.679 1.00 98.31 204 PHE A N 1
ATOM 1591 C CA . PHE A 1 204 ? 0.414 9.661 7.928 1.00 98.31 204 PHE A CA 1
ATOM 1592 C C . PHE A 1 204 ? 1.272 8.481 8.396 1.00 98.31 204 PHE A C 1
ATOM 1594 O O . PHE A 1 204 ? 2.381 8.229 7.931 1.00 98.31 204 PHE A O 1
ATOM 1601 N N . ASN A 1 205 ? 0.694 7.676 9.278 1.00 96.75 205 ASN A N 1
ATOM 1602 C CA . ASN A 1 205 ? 1.245 6.438 9.791 1.00 96.75 205 ASN A CA 1
ATOM 1603 C C . ASN A 1 205 ? 0.251 5.305 9.535 1.00 96.75 205 ASN A C 1
ATOM 1605 O O . ASN A 1 205 ? -0.892 5.342 9.987 1.00 96.75 205 ASN A O 1
ATOM 1609 N N . ARG A 1 206 ? 0.696 4.248 8.854 1.00 95.75 206 ARG A N 1
ATOM 1610 C CA . ARG A 1 206 ? -0.139 3.078 8.532 1.00 95.75 206 ARG A CA 1
ATOM 1611 C C . ARG A 1 206 ? -0.745 2.363 9.745 1.00 95.75 206 ARG A C 1
ATOM 1613 O O . ARG A 1 206 ? -1.731 1.643 9.604 1.00 95.75 206 ARG A O 1
ATOM 1620 N N . LYS A 1 207 ? -0.178 2.565 10.938 1.00 97.31 207 LYS A N 1
ATOM 1621 C CA . LYS A 1 207 ? -0.679 2.006 12.203 1.00 97.31 207 LYS A CA 1
ATOM 1622 C C . LYS A 1 207 ? -1.892 2.753 12.758 1.00 97.31 207 LYS A C 1
ATOM 1624 O O . LYS A 1 207 ? -2.509 2.265 13.703 1.00 97.31 207 LYS A O 1
ATOM 1629 N N . GLU A 1 208 ? -2.258 3.896 12.184 1.00 97.94 208 GLU A N 1
ATOM 1630 C CA . GLU A 1 208 ? -3.290 4.790 12.708 1.00 97.94 208 GLU A CA 1
ATOM 1631 C C . GLU A 1 208 ? -4.518 4.896 11.793 1.00 97.94 208 GLU A C 1
ATOM 1633 O O . GLU A 1 208 ? -4.465 4.682 10.580 1.00 97.94 208 GLU A O 1
ATOM 1638 N N . LEU A 1 209 ? -5.646 5.254 12.409 1.00 98.50 209 LEU A N 1
ATOM 1639 C CA . LEU A 1 209 ? -6.844 5.731 11.719 1.00 98.50 209 LEU A CA 1
ATOM 1640 C C . LEU A 1 209 ? -6.763 7.255 11.548 1.00 98.50 209 LEU A C 1
ATOM 1642 O O . LEU A 1 209 ? -6.451 7.975 12.497 1.00 98.50 209 LEU A O 1
ATOM 1646 N N . TYR A 1 210 ? -7.205 7.738 10.389 1.00 98.75 210 TYR A N 1
ATOM 1647 C CA . TYR A 1 210 ? -7.417 9.152 10.098 1.00 98.75 210 TYR A CA 1
ATOM 1648 C C . TYR A 1 210 ? -8.875 9.430 9.749 1.00 98.75 210 TYR A C 1
ATOM 1650 O O . TYR A 1 210 ? -9.531 8.655 9.052 1.00 98.75 210 TYR A O 1
ATOM 1658 N N . LYS A 1 211 ? -9.394 10.564 10.218 1.00 98.81 211 LYS A N 1
ATOM 1659 C CA . LYS A 1 211 ? -10.711 11.075 9.826 1.00 98.81 211 LYS A CA 1
ATOM 1660 C C . LYS A 1 211 ? -10.513 12.268 8.913 1.00 98.81 211 LYS A C 1
ATOM 1662 O O . LYS A 1 211 ? -10.007 13.294 9.358 1.00 98.81 211 LYS A O 1
ATOM 1667 N N . VAL A 1 212 ? -10.937 12.133 7.667 1.00 98.75 212 VAL A N 1
ATOM 1668 C CA . VAL A 1 212 ? -10.820 13.173 6.645 1.00 98.75 212 VAL A CA 1
ATOM 1669 C C . VAL A 1 212 ? -12.204 13.734 6.364 1.00 98.75 212 VAL A C 1
ATOM 1671 O O . VAL A 1 212 ? -13.105 12.997 5.968 1.00 98.75 212 VAL A O 1
ATOM 1674 N N . TYR A 1 213 ? -12.387 15.024 6.608 1.00 98.75 213 TYR A N 1
ATOM 1675 C CA . TYR A 1 213 ? -13.557 15.772 6.181 1.00 98.75 213 TYR A CA 1
ATOM 1676 C C . TYR A 1 213 ? -13.251 16.470 4.863 1.00 98.75 213 TYR A C 1
ATOM 1678 O O . TYR A 1 213 ? -12.321 17.275 4.814 1.00 98.75 213 TYR A O 1
ATOM 1686 N N . LEU A 1 214 ? -14.064 16.203 3.844 1.00 98.69 214 LEU A N 1
ATOM 1687 C CA . LEU A 1 214 ? -14.025 16.921 2.575 1.00 98.69 214 LEU A CA 1
ATOM 1688 C C . LEU A 1 214 ? -15.372 17.566 2.283 1.00 98.69 214 LEU A C 1
ATOM 1690 O O . LEU A 1 214 ? -16.418 16.933 2.426 1.00 98.69 214 LEU A O 1
ATOM 1694 N N . THR A 1 215 ? -15.364 18.801 1.804 1.00 98.56 215 THR A N 1
ATOM 1695 C CA . THR A 1 215 ? -16.589 19.450 1.331 1.00 98.56 215 THR A CA 1
ATOM 1696 C C . THR A 1 215 ? -17.064 18.808 0.028 1.00 98.56 215 THR A C 1
ATOM 1698 O O . THR A 1 215 ? -18.248 18.494 -0.110 1.00 98.56 215 THR A O 1
ATOM 1701 N N . ASN A 1 216 ? -16.139 18.527 -0.892 1.00 97.31 216 ASN A N 1
ATOM 1702 C CA . ASN A 1 216 ? -16.411 17.857 -2.164 1.00 97.31 216 ASN A CA 1
ATOM 1703 C C . ASN A 1 216 ? -15.828 16.434 -2.156 1.00 97.31 216 ASN A C 1
ATOM 1705 O O . ASN A 1 216 ? -14.739 16.240 -1.621 1.00 97.31 216 ASN A O 1
ATOM 1709 N N . PRO A 1 217 ? -16.512 15.431 -2.738 1.00 97.69 217 PRO A N 1
ATOM 1710 C CA . PRO A 1 217 ? -15.930 14.099 -2.880 1.00 97.69 217 PRO A CA 1
ATOM 1711 C C . PRO A 1 217 ? -14.702 14.143 -3.800 1.00 97.69 217 PRO A C 1
ATOM 1713 O O . PRO A 1 217 ? -14.582 15.035 -4.641 1.00 97.69 217 PRO A O 1
ATOM 1716 N N . GLY A 1 218 ? -13.817 13.158 -3.680 1.00 95.06 218 GLY A N 1
ATOM 1717 C CA . GLY A 1 218 ? -12.601 13.100 -4.484 1.00 95.06 218 GLY A CA 1
ATOM 1718 C C . GLY A 1 218 ? -11.909 11.746 -4.422 1.00 95.06 218 GLY A C 1
ATOM 1719 O O . GLY A 1 218 ? -12.230 10.895 -3.591 1.00 95.06 218 GLY A O 1
ATOM 1720 N N . THR A 1 219 ? -10.952 11.554 -5.317 1.00 94.06 219 THR A N 1
ATOM 1721 C CA . THR A 1 219 ? -10.134 10.344 -5.406 1.00 94.06 219 THR A CA 1
ATOM 1722 C C . THR A 1 219 ? -8.666 10.723 -5.389 1.00 94.06 219 THR A C 1
ATOM 1724 O O . THR A 1 219 ? -8.300 11.743 -5.962 1.00 94.06 219 THR A O 1
ATOM 1727 N N . PHE A 1 220 ? -7.833 9.885 -4.792 1.00 96.62 220 PHE A N 1
ATOM 1728 C CA . PHE A 1 220 ? -6.380 9.989 -4.896 1.00 96.62 220 PHE A CA 1
ATOM 1729 C C . PHE A 1 220 ? -5.782 8.587 -4.930 1.00 96.62 220 PHE A C 1
ATOM 1731 O O . PHE A 1 220 ? -6.450 7.610 -4.560 1.00 96.62 220 PHE A O 1
ATOM 1738 N N . THR A 1 221 ? -4.538 8.488 -5.377 1.00 89.00 221 THR A N 1
ATOM 1739 C CA . THR A 1 221 ? -3.763 7.252 -5.326 1.00 89.00 221 THR A CA 1
ATOM 1740 C C . THR A 1 221 ? -2.430 7.513 -4.647 1.00 89.00 221 THR A C 1
ATOM 1742 O O . THR A 1 221 ? -1.932 8.634 -4.639 1.00 89.00 221 THR A O 1
ATOM 1745 N N . TYR A 1 222 ? -1.855 6.478 -4.044 1.00 93.56 222 TYR A N 1
ATOM 1746 C CA . TYR A 1 222 ? -0.470 6.527 -3.601 1.00 93.56 222 TYR A CA 1
ATOM 1747 C C . TYR A 1 222 ? 0.205 5.183 -3.852 1.00 93.56 222 TYR A C 1
ATOM 1749 O O . TYR A 1 222 ? -0.427 4.127 -3.771 1.00 93.56 222 TYR A O 1
ATOM 1757 N N . ASN A 1 223 ? 1.499 5.227 -4.150 1.00 85.81 223 ASN A N 1
ATOM 1758 C CA . ASN A 1 223 ? 2.301 4.038 -4.406 1.00 85.81 223 ASN A CA 1
ATOM 1759 C C . ASN A 1 223 ? 3.046 3.616 -3.143 1.00 85.81 223 ASN A C 1
ATOM 1761 O O . ASN A 1 223 ? 3.568 4.460 -2.409 1.00 85.81 223 ASN A O 1
ATOM 1765 N N . GLY A 1 224 ? 3.132 2.313 -2.900 1.00 88.12 224 GLY A N 1
ATOM 1766 C CA . GLY A 1 224 ? 3.881 1.773 -1.771 1.00 88.12 224 GLY A CA 1
ATOM 1767 C C . GLY A 1 224 ? 4.046 0.264 -1.830 1.00 88.12 224 GLY A C 1
ATOM 1768 O O . GLY A 1 224 ? 3.393 -0.421 -2.610 1.00 88.12 224 GLY A O 1
ATOM 1769 N N . THR A 1 225 ? 4.909 -0.276 -0.980 1.00 84.88 225 THR A N 1
ATOM 1770 C CA . THR A 1 225 ? 5.116 -1.719 -0.861 1.00 84.88 225 THR A CA 1
ATOM 1771 C C . THR A 1 225 ? 4.203 -2.315 0.196 1.00 84.88 225 THR A C 1
ATOM 1773 O O . THR A 1 225 ? 3.847 -1.679 1.193 1.00 84.88 225 THR A O 1
ATOM 1776 N N . PHE A 1 226 ? 3.816 -3.573 0.007 1.00 82.44 226 PHE A N 1
ATOM 1777 C CA . PHE A 1 226 ? 3.199 -4.321 1.090 1.00 82.44 226 PHE A CA 1
ATOM 1778 C C . PHE A 1 226 ? 4.263 -5.015 1.936 1.00 82.44 226 PHE A C 1
ATOM 1780 O O . PHE A 1 226 ? 4.777 -6.069 1.565 1.00 82.44 226 PHE A O 1
ATOM 1787 N N . ASP A 1 227 ? 4.550 -4.436 3.097 1.00 82.69 227 ASP A N 1
ATOM 1788 C CA . ASP A 1 227 ? 5.448 -5.055 4.070 1.00 82.69 227 ASP A CA 1
ATOM 1789 C C . ASP A 1 227 ? 4.664 -5.985 5.007 1.00 82.69 227 ASP A C 1
ATOM 1791 O O . ASP A 1 227 ? 3.484 -5.755 5.293 1.00 82.69 227 ASP A O 1
ATOM 1795 N N . ALA A 1 228 ? 5.330 -7.029 5.513 1.00 80.62 228 ALA A N 1
ATOM 1796 C CA . ALA A 1 228 ? 4.726 -7.979 6.441 1.00 80.62 228 ALA A CA 1
ATOM 1797 C C . ALA A 1 228 ? 4.160 -7.254 7.683 1.00 80.62 228 ALA A C 1
ATOM 1799 O O . ALA A 1 228 ? 4.903 -6.504 8.319 1.00 80.62 228 ALA A O 1
ATOM 1800 N N . PRO A 1 229 ? 2.905 -7.513 8.109 1.00 85.88 229 PRO A N 1
ATOM 1801 C CA . PRO A 1 229 ? 2.308 -6.787 9.236 1.00 85.88 229 PRO A CA 1
ATOM 1802 C C . PRO A 1 229 ? 3.047 -6.971 10.572 1.00 85.88 229 PRO A C 1
ATOM 1804 O O . PRO A 1 229 ? 2.909 -6.150 11.474 1.0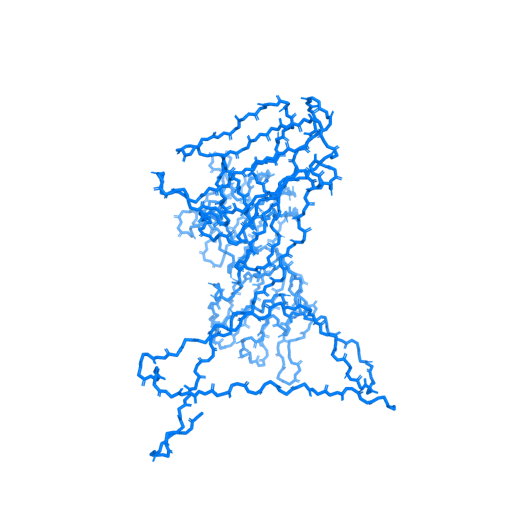0 85.88 229 PRO A O 1
ATOM 1807 N N . SER A 1 230 ? 3.872 -8.016 10.705 1.00 86.88 230 SER A N 1
ATOM 1808 C CA . SER A 1 230 ? 4.767 -8.221 11.853 1.00 86.88 230 SER A CA 1
ATOM 1809 C C . SER A 1 230 ? 5.832 -7.134 12.020 1.00 86.88 230 SER A C 1
ATOM 1811 O O . SER A 1 230 ? 6.381 -7.001 13.111 1.00 86.88 230 SER A O 1
ATOM 1813 N N . ASN A 1 231 ? 6.128 -6.373 10.964 1.00 87.81 231 ASN A N 1
ATOM 1814 C CA . ASN A 1 231 ? 7.077 -5.260 11.004 1.00 87.81 231 ASN A CA 1
ATOM 1815 C C . ASN A 1 231 ? 6.466 -4.005 11.650 1.00 87.81 231 ASN A C 1
ATOM 1817 O O . ASN A 1 231 ? 7.203 -3.142 12.121 1.00 87.81 231 ASN A O 1
ATOM 1821 N N . ASP A 1 232 ? 5.134 -3.932 11.727 1.00 92.62 232 ASP A N 1
ATOM 1822 C CA . ASP A 1 232 ? 4.381 -2.780 12.220 1.00 92.62 232 ASP A CA 1
ATOM 1823 C C . ASP A 1 232 ? 3.471 -3.150 13.408 1.00 92.62 232 ASP A C 1
ATOM 1825 O O . ASP A 1 232 ? 2.248 -2.997 13.328 1.00 92.62 232 ASP A O 1
ATOM 1829 N N . PRO A 1 233 ? 4.023 -3.627 14.544 1.00 96.25 233 PRO A N 1
ATOM 1830 C CA . PRO A 1 233 ? 3.215 -3.886 15.730 1.00 96.25 233 PRO A CA 1
ATOM 1831 C C . PRO A 1 233 ? 2.544 -2.592 16.216 1.00 96.25 233 PRO A C 1
ATOM 1833 O O . PRO A 1 233 ? 3.195 -1.555 16.392 1.00 96.25 233 PRO A O 1
ATOM 1836 N N . ILE A 1 234 ? 1.234 -2.660 16.459 1.00 98.12 234 ILE A N 1
ATOM 1837 C CA . ILE A 1 234 ? 0.435 -1.536 16.949 1.00 98.12 234 ILE A CA 1
ATOM 1838 C C . ILE A 1 234 ? 0.300 -1.665 18.466 1.00 98.12 234 ILE A C 1
ATOM 1840 O O . ILE A 1 234 ? -0.304 -2.611 18.974 1.00 98.12 234 ILE A O 1
ATOM 1844 N N . THR A 1 235 ? 0.859 -0.708 19.203 1.00 98.12 235 THR A N 1
ATOM 1845 C CA . THR A 1 235 ? 0.695 -0.634 20.660 1.00 98.12 235 THR A CA 1
ATOM 1846 C C . THR A 1 235 ? -0.726 -0.202 21.000 1.00 98.12 235 THR A C 1
ATOM 1848 O O . THR A 1 235 ? -1.183 0.847 20.554 1.00 98.12 235 THR A 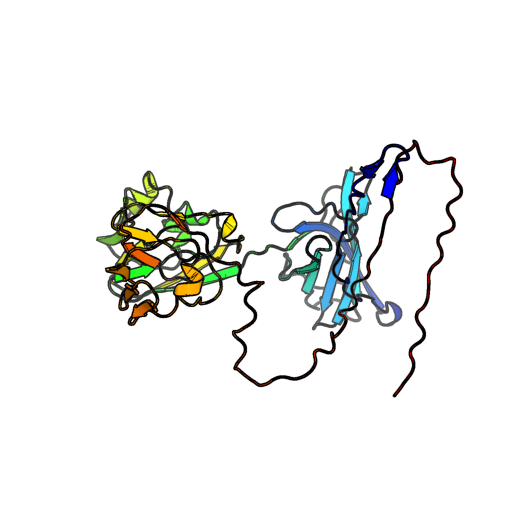O 1
ATOM 1851 N N . ILE A 1 236 ? -1.406 -0.990 21.827 1.00 98.50 236 ILE A N 1
ATOM 1852 C CA . ILE A 1 236 ? -2.775 -0.751 22.274 1.00 98.50 236 ILE A CA 1
ATOM 1853 C C . ILE A 1 236 ? -2.757 -0.363 23.752 1.00 98.50 236 ILE A C 1
ATOM 1855 O O . ILE A 1 236 ? -2.295 -1.118 24.610 1.00 98.50 236 ILE A O 1
ATOM 1859 N N . GLY A 1 237 ? -3.253 0.834 24.051 1.00 97.75 237 GLY A N 1
ATOM 1860 C CA . GLY A 1 237 ? -3.471 1.337 25.402 1.00 97.75 237 GLY A CA 1
ATOM 1861 C C . GLY A 1 237 ? -4.854 0.978 25.950 1.00 97.75 237 GLY A C 1
ATOM 1862 O O . GLY A 1 237 ? -5.764 0.612 25.202 1.00 97.75 237 GLY A O 1
ATOM 1863 N N . ALA A 1 238 ? -5.034 1.143 27.262 1.00 97.69 238 ALA A N 1
ATOM 1864 C CA . ALA A 1 238 ? -6.365 1.135 27.859 1.00 97.69 238 ALA A CA 1
ATOM 1865 C C . ALA A 1 238 ? -7.163 2.365 27.386 1.00 97.69 238 ALA A C 1
ATOM 1867 O O . ALA A 1 238 ? -6.628 3.471 27.293 1.00 97.69 238 ALA A O 1
ATOM 1868 N N . GLY A 1 239 ? -8.451 2.185 27.110 1.00 98.06 239 GLY A N 1
ATOM 1869 C CA . GLY A 1 239 ? -9.298 3.203 26.496 1.00 98.06 239 GLY A CA 1
ATOM 1870 C C . GLY A 1 239 ? -9.310 3.113 24.970 1.00 98.06 239 GLY A C 1
ATOM 1871 O O . GLY A 1 239 ? -9.160 2.033 24.406 1.00 98.06 239 GLY A O 1
ATOM 1872 N N . TRP A 1 240 ? -9.588 4.237 24.304 1.00 98.44 240 TRP A N 1
ATOM 1873 C CA . TRP A 1 240 ? -9.733 4.298 22.846 1.00 98.44 240 TRP A CA 1
ATOM 1874 C C . TRP A 1 240 ? -8.382 4.403 22.137 1.00 98.44 240 TRP A C 1
ATOM 1876 O O . TRP A 1 240 ? -7.575 5.269 22.458 1.00 98.44 240 TRP A O 1
ATOM 1886 N N . ASN A 1 241 ? -8.211 3.587 21.104 1.00 98.69 241 ASN A N 1
ATOM 1887 C CA . ASN A 1 241 ? -7.065 3.542 20.204 1.00 98.69 241 ASN A CA 1
ATOM 1888 C C . ASN A 1 241 ? -7.578 3.715 18.771 1.00 98.69 241 ASN A C 1
ATOM 1890 O O . ASN A 1 241 ? -8.544 3.055 18.385 1.00 98.69 241 ASN A O 1
ATOM 1894 N N . TRP A 1 242 ? -6.984 4.613 17.993 1.00 98.56 242 TRP A N 1
ATOM 1895 C CA . TRP A 1 242 ? -7.317 4.815 16.581 1.00 98.56 242 TRP A CA 1
ATOM 1896 C C . TRP A 1 242 ? -6.329 4.010 15.747 1.00 98.56 242 TRP A C 1
ATOM 1898 O O . TRP A 1 242 ? -5.186 4.419 15.576 1.00 98.56 242 TRP A O 1
ATOM 1908 N N . ILE A 1 243 ? -6.763 2.852 15.263 1.00 98.62 243 ILE A N 1
ATOM 1909 C CA . ILE A 1 243 ? -5.901 1.864 14.618 1.00 98.62 243 ILE A CA 1
ATOM 1910 C C . ILE A 1 243 ? -6.136 1.826 13.109 1.00 98.62 243 ILE A C 1
ATOM 1912 O O . ILE A 1 243 ? -7.275 1.873 12.636 1.00 98.62 243 ILE A O 1
ATOM 1916 N N . GLY A 1 244 ? -5.046 1.713 12.360 1.00 97.88 244 GLY A N 1
ATOM 1917 C CA . GLY A 1 244 ? -5.075 1.390 10.939 1.00 97.88 244 GLY A CA 1
ATOM 1918 C C . GLY A 1 244 ? -5.169 -0.117 10.707 1.00 97.88 244 GLY A C 1
ATOM 1919 O O . GLY A 1 244 ? -4.918 -0.915 11.618 1.00 97.88 244 GLY A O 1
ATOM 1920 N N . PHE A 1 245 ? -5.524 -0.520 9.488 1.00 96.75 245 PHE A N 1
ATOM 1921 C CA . PHE A 1 245 ? -5.549 -1.924 9.080 1.00 96.75 245 PHE A CA 1
ATOM 1922 C C . PHE A 1 245 ? -4.457 -2.224 8.049 1.00 96.75 245 PHE A C 1
ATOM 1924 O O . PHE A 1 245 ? -4.483 -1.740 6.917 1.00 96.75 245 PHE A O 1
ATOM 1931 N N . ILE A 1 246 ? -3.480 -3.032 8.466 1.00 93.50 246 ILE A N 1
ATOM 1932 C CA . ILE A 1 246 ? 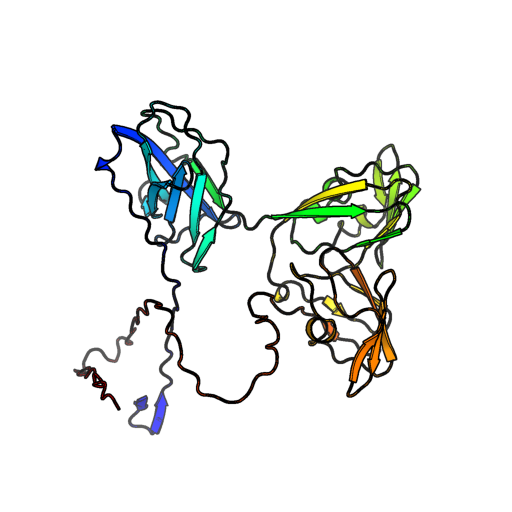-2.262 -3.333 7.706 1.00 93.50 246 ILE A CA 1
ATOM 1933 C C . ILE A 1 246 ? -2.419 -4.712 7.056 1.00 93.50 246 ILE A C 1
ATOM 1935 O O . ILE A 1 246 ? -1.930 -5.720 7.560 1.00 93.50 246 ILE A O 1
ATOM 1939 N N . SER A 1 247 ? -3.170 -4.766 5.956 1.00 89.19 247 SER A N 1
ATOM 1940 C CA . SER A 1 247 ? -3.407 -5.975 5.155 1.00 89.19 247 SER A CA 1
ATOM 1941 C C . SER A 1 247 ? -3.883 -5.593 3.750 1.00 89.19 247 SER A C 1
ATOM 1943 O O . SER A 1 247 ? -4.555 -4.579 3.580 1.00 89.19 247 SER A O 1
ATOM 1945 N N . GLN A 1 248 ? -3.578 -6.424 2.747 1.00 81.94 248 GLN A N 1
ATOM 1946 C CA . GLN A 1 248 ? -4.083 -6.256 1.372 1.00 81.94 248 GLN A CA 1
ATOM 1947 C C . GLN A 1 248 ? -5.456 -6.896 1.148 1.00 81.94 248 GLN A C 1
ATOM 1949 O O . GLN A 1 248 ? -6.071 -6.688 0.107 1.00 81.94 248 GLN A O 1
ATOM 1954 N N . LYS A 1 249 ? -5.925 -7.722 2.088 1.00 84.50 249 LYS A N 1
ATOM 1955 C CA . LYS A 1 249 ? -7.203 -8.429 1.977 1.00 84.50 249 LYS A CA 1
ATOM 1956 C C . LYS A 1 249 ? -8.063 -8.175 3.197 1.00 84.50 249 LYS A C 1
ATOM 1958 O O . LYS A 1 249 ? -7.540 -8.030 4.306 1.00 84.50 249 LYS A O 1
ATOM 1963 N N . ASN A 1 250 ? -9.373 -8.199 2.972 1.00 89.75 250 ASN A N 1
ATOM 1964 C CA . ASN A 1 250 ? -10.357 -8.198 4.041 1.00 89.75 250 ASN A CA 1
ATOM 1965 C C . ASN A 1 250 ? -10.061 -9.354 4.999 1.00 89.75 250 ASN A C 1
ATOM 1967 O O . ASN A 1 250 ? -9.737 -10.462 4.566 1.00 89.75 250 ASN A O 1
ATOM 1971 N N . MET A 1 251 ? -10.176 -9.098 6.296 1.00 91.94 251 MET A N 1
ATOM 1972 C CA . MET A 1 251 ? -9.905 -10.094 7.322 1.00 91.94 251 MET A CA 1
ATOM 1973 C C . MET A 1 251 ? -11.041 -10.137 8.323 1.00 91.94 251 MET A C 1
ATOM 1975 O O . MET A 1 251 ? -11.490 -9.099 8.798 1.00 91.94 251 MET A O 1
ATOM 1979 N N . GLU A 1 252 ? -11.509 -11.342 8.631 1.00 96.69 252 GLU A N 1
ATOM 1980 C CA . GLU A 1 252 ? -12.536 -11.543 9.648 1.00 96.69 252 GLU A CA 1
ATOM 1981 C C . GLU A 1 252 ? -12.032 -11.016 11.002 1.00 96.69 252 GLU A C 1
ATOM 1983 O O . GLU A 1 252 ? -10.851 -11.136 11.334 1.00 96.69 252 GLU A O 1
ATOM 1988 N N . ILE A 1 253 ? -12.914 -10.368 11.761 1.00 97.19 253 ILE A N 1
ATOM 1989 C CA . ILE A 1 253 ? -12.526 -9.563 12.922 1.00 97.19 253 ILE A CA 1
ATOM 1990 C C . ILE A 1 253 ? -11.862 -10.371 14.048 1.00 97.19 253 ILE A C 1
ATOM 1992 O O . ILE A 1 253 ? -10.885 -9.900 14.635 1.00 97.19 253 ILE A O 1
ATOM 1996 N N . ASN A 1 254 ? -12.335 -11.588 14.336 1.00 96.19 254 ASN A N 1
ATOM 1997 C CA . ASN A 1 254 ? -11.727 -12.458 15.345 1.00 96.19 254 ASN A CA 1
ATOM 1998 C C . ASN A 1 254 ? -10.328 -12.907 14.920 1.00 96.19 254 ASN A C 1
ATOM 2000 O O . ASN A 1 254 ? -9.432 -13.002 15.755 1.00 96.19 254 ASN A O 1
ATOM 2004 N N . THR A 1 255 ? -10.126 -13.120 13.622 1.00 95.00 255 THR A N 1
ATOM 2005 C CA . THR A 1 255 ? -8.822 -13.429 13.030 1.00 95.00 255 THR A CA 1
ATOM 2006 C C . THR A 1 255 ? -7.884 -12.224 13.093 1.00 95.00 255 THR A C 1
ATOM 2008 O O . THR A 1 255 ? -6.730 -12.356 13.498 1.00 95.00 255 THR A O 1
ATOM 2011 N N . ALA A 1 256 ? -8.378 -11.035 12.744 1.00 96.25 256 ALA A N 1
ATOM 2012 C CA . ALA A 1 256 ? -7.581 -9.814 12.709 1.00 96.25 256 ALA A CA 1
ATOM 2013 C C . ALA A 1 256 ? -7.088 -9.382 14.092 1.00 96.25 256 ALA A C 1
ATOM 2015 O O . ALA A 1 256 ? -5.955 -8.928 14.226 1.00 96.25 256 ALA A O 1
ATOM 2016 N N . LEU A 1 257 ? -7.920 -9.544 15.121 1.00 97.25 257 LEU A N 1
ATOM 2017 C CA . LEU A 1 257 ? -7.627 -9.110 16.488 1.00 97.25 257 LEU A CA 1
ATOM 2018 C C . LEU A 1 257 ? -7.090 -10.244 17.380 1.00 97.25 257 LEU A C 1
ATOM 2020 O O . LEU A 1 257 ? -7.001 -10.074 18.595 1.00 97.25 257 LEU A O 1
ATOM 2024 N N . ALA A 1 258 ? -6.715 -11.388 16.796 1.00 95.56 258 ALA A N 1
ATOM 2025 C CA . ALA A 1 258 ? -6.370 -12.615 17.518 1.00 95.56 258 ALA A CA 1
ATOM 2026 C C . ALA A 1 258 ? -5.167 -12.490 18.470 1.00 95.56 258 ALA A C 1
ATOM 2028 O O . ALA A 1 258 ? -5.040 -13.284 19.401 1.00 95.56 258 ALA A O 1
ATOM 2029 N N . THR A 1 259 ? -4.270 -11.520 18.258 1.00 96.44 259 THR A N 1
ATOM 2030 C CA . THR A 1 259 ? -3.107 -11.315 19.141 1.00 96.44 259 THR A CA 1
ATOM 2031 C C . THR A 1 259 ? -3.447 -10.552 20.418 1.00 96.44 259 THR A C 1
ATOM 2033 O O . THR A 1 259 ? -2.613 -10.458 21.318 1.00 96.44 259 THR A O 1
ATOM 2036 N N . LEU A 1 260 ? -4.651 -9.984 20.507 1.00 97.31 260 LEU A N 1
ATOM 2037 C CA . LEU A 1 260 ? -5.109 -9.247 21.675 1.00 97.31 260 LEU A CA 1
ATOM 2038 C C . LEU A 1 260 ? -5.760 -10.179 22.702 1.00 97.31 260 LEU A C 1
ATOM 2040 O O . LEU A 1 260 ? -6.238 -11.264 22.390 1.00 97.31 260 LEU A O 1
ATOM 2044 N N . SER A 1 261 ? -5.810 -9.722 23.953 1.00 96.25 261 SER A N 1
ATOM 2045 C CA . SER A 1 261 ? -6.526 -10.383 25.054 1.00 96.25 261 SER A CA 1
ATOM 2046 C C . SER A 1 261 ? -7.664 -9.483 25.562 1.00 96.25 261 SER A C 1
ATOM 2048 O O . SER A 1 261 ? -7.530 -8.863 26.623 1.00 96.25 261 SER A O 1
ATOM 2050 N N . PRO A 1 262 ? -8.748 -9.329 24.779 1.00 97.38 262 PRO A N 1
ATOM 2051 C CA . PRO A 1 262 ? -9.861 -8.445 25.118 1.00 97.38 262 PRO A CA 1
ATOM 2052 C C . PRO A 1 262 ? -10.654 -8.929 26.339 1.00 97.38 262 PRO A C 1
ATOM 2054 O O . PRO A 1 262 ? -10.729 -10.121 26.644 1.00 97.38 262 PRO A O 1
ATOM 2057 N N . SER A 1 263 ? -11.257 -7.972 27.041 1.00 97.81 263 SER A N 1
ATOM 2058 C CA . SER A 1 263 ? -12.195 -8.188 28.144 1.00 97.81 263 SER A CA 1
ATOM 2059 C C . SER A 1 263 ? -13.640 -8.016 27.682 1.00 97.81 263 SER A C 1
ATOM 2061 O O . SER A 1 263 ? -13.918 -7.378 26.668 1.00 97.81 263 SER A O 1
ATOM 2063 N N . ASN A 1 264 ? -14.578 -8.574 28.449 1.00 98.19 264 ASN A N 1
ATOM 2064 C CA . ASN A 1 264 ? -16.005 -8.450 28.159 1.00 98.19 264 ASN A CA 1
ATOM 2065 C C . ASN A 1 264 ? -16.417 -6.973 28.038 1.00 98.19 264 ASN A C 1
ATOM 2067 O O . ASN A 1 264 ? -16.175 -6.192 28.960 1.00 98.19 264 ASN A O 1
ATOM 2071 N N . GLY A 1 265 ? -17.048 -6.596 26.926 1.00 97.19 265 GLY A N 1
ATOM 2072 C CA . GLY A 1 265 ? -17.469 -5.216 26.671 1.00 97.19 265 GLY A CA 1
ATOM 2073 C C . GLY A 1 265 ? -16.403 -4.298 26.053 1.00 97.19 265 GLY A C 1
ATOM 2074 O O . GLY A 1 265 ? -16.656 -3.091 25.908 1.00 97.19 265 GLY A O 1
ATOM 2075 N N . ASP A 1 266 ? -15.241 -4.835 25.663 1.00 98.75 266 ASP A N 1
ATOM 2076 C CA . ASP A 1 266 ? -14.330 -4.160 24.732 1.00 98.75 266 ASP A CA 1
ATOM 2077 C C . ASP A 1 266 ? -15.023 -3.979 23.372 1.00 98.75 266 ASP A C 1
ATOM 2079 O O . ASP A 1 266 ? -15.868 -4.782 22.974 1.00 98.75 266 ASP A O 1
ATOM 2083 N N . VAL A 1 267 ? -14.741 -2.870 22.681 1.00 98.81 267 VAL A N 1
ATOM 2084 C CA . VAL A 1 267 ? -15.524 -2.436 21.507 1.00 98.81 267 VAL A CA 1
ATOM 2085 C C . VAL A 1 267 ? -14.605 -1.996 20.389 1.00 98.81 267 VAL A C 1
ATOM 2087 O O . VAL A 1 267 ? -13.724 -1.177 20.611 1.00 98.81 267 VAL A O 1
ATOM 2090 N N . ILE A 1 268 ? -14.889 -2.419 19.166 1.00 98.81 268 ILE A N 1
ATOM 2091 C CA . ILE A 1 268 ? -14.294 -1.856 17.956 1.00 98.81 268 ILE A CA 1
ATOM 2092 C C . ILE A 1 268 ? -15.376 -1.213 17.095 1.00 98.81 268 ILE A C 1
ATOM 2094 O O . ILE A 1 268 ? -16.488 -1.725 16.974 1.00 98.81 268 ILE A O 1
ATOM 2098 N N . LYS A 1 269 ? -15.066 -0.052 16.522 1.00 98.69 269 LYS A N 1
ATOM 2099 C CA . LYS A 1 269 ? -15.948 0.714 15.643 1.00 98.69 269 LYS A CA 1
ATOM 2100 C C . LYS A 1 269 ? -15.273 0.973 14.307 1.00 98.69 269 LYS A C 1
ATOM 2102 O O . LYS A 1 269 ? -14.187 1.550 14.272 1.00 98.69 269 LYS A O 1
ATOM 2107 N N . GLY A 1 270 ? -15.967 0.619 13.233 1.00 98.25 270 GLY A N 1
ATOM 2108 C CA . GLY A 1 270 ? -15.796 1.268 11.941 1.00 98.25 270 GLY A CA 1
ATOM 2109 C C . GLY A 1 270 ? -16.629 2.550 11.891 1.00 98.25 270 GLY A C 1
ATOM 2110 O O . GLY A 1 270 ? -17.330 2.905 12.843 1.00 98.25 270 GLY A O 1
ATOM 2111 N N . GLN A 1 271 ? -16.603 3.245 10.758 1.00 96.38 271 GLN A N 1
ATOM 2112 C CA . GLN A 1 271 ? -17.333 4.507 10.617 1.00 96.38 271 GLN A CA 1
ATOM 2113 C C . GLN A 1 271 ? -18.855 4.356 10.799 1.00 96.38 271 GLN A C 1
ATOM 2115 O O . GLN A 1 271 ? -19.518 5.260 11.308 1.00 96.38 271 GLN A O 1
ATOM 2120 N N . ARG A 1 272 ? -19.415 3.224 10.356 1.00 94.88 272 ARG A N 1
ATOM 2121 C CA . ARG A 1 272 ? -20.866 2.948 10.354 1.00 94.88 272 ARG A CA 1
ATOM 2122 C C . ARG A 1 272 ? -21.237 1.629 11.033 1.00 94.88 272 ARG A C 1
ATOM 2124 O O . ARG A 1 272 ? -22.413 1.294 11.126 1.00 94.88 272 ARG A O 1
ATOM 2131 N N . THR A 1 273 ? -20.244 0.883 11.496 1.00 98.12 273 THR A N 1
ATOM 2132 C CA . THR A 1 273 ? -20.376 -0.479 12.016 1.00 98.12 273 THR A CA 1
ATOM 2133 C C . THR A 1 273 ? -19.617 -0.607 13.329 1.00 98.12 273 THR A C 1
ATOM 2135 O O . THR A 1 273 ? -18.770 0.224 13.663 1.00 98.12 273 THR A O 1
ATOM 2138 N N . PHE A 1 274 ? -19.932 -1.632 14.112 1.00 98.69 274 PHE A N 1
ATOM 2139 C CA . PHE A 1 274 ? -19.220 -1.911 15.354 1.00 98.69 274 PHE A CA 1
ATOM 2140 C C . PHE A 1 274 ? -19.278 -3.395 15.707 1.00 98.69 274 PHE A C 1
ATOM 2142 O O . PHE A 1 274 ? -20.159 -4.115 15.238 1.00 98.69 274 PHE A O 1
ATOM 2149 N N . ALA A 1 275 ? -18.371 -3.823 16.575 1.00 98.75 275 ALA A N 1
ATOM 2150 C CA . ALA A 1 275 ? -18.414 -5.114 17.241 1.00 98.75 275 ALA A CA 1
ATOM 2151 C C . ALA A 1 275 ? -18.038 -4.960 18.716 1.00 98.75 275 ALA A C 1
ATOM 2153 O O . ALA A 1 275 ? -17.314 -4.037 19.099 1.00 98.75 275 ALA A O 1
ATOM 2154 N N . VAL A 1 276 ? -18.557 -5.864 19.536 1.00 98.62 276 VAL A N 1
ATOM 2155 C CA . VAL A 1 276 ? -18.287 -5.963 20.971 1.00 98.62 276 VAL A CA 1
ATOM 2156 C C . VAL A 1 276 ? -17.686 -7.333 21.238 1.00 98.62 276 VAL A C 1
ATOM 2158 O O . VAL A 1 276 ? -18.086 -8.312 20.608 1.00 98.62 276 VAL A O 1
ATOM 2161 N N . TYR A 1 277 ? -16.715 -7.397 22.141 1.00 98.62 277 TYR A N 1
ATOM 2162 C CA . TYR A 1 277 ? -16.146 -8.659 22.582 1.00 98.62 277 TYR A CA 1
ATOM 2163 C C . TYR A 1 277 ? -16.936 -9.244 23.754 1.00 98.62 277 TYR A C 1
ATOM 2165 O O . TYR A 1 277 ? -17.144 -8.576 24.771 1.00 98.62 277 TYR A O 1
ATOM 2173 N N . GLU A 1 278 ? -17.307 -10.516 23.628 1.00 98.00 278 GLU A N 1
ATOM 2174 C CA . GLU A 1 278 ? -17.932 -11.311 24.683 1.00 98.00 278 GLU A CA 1
ATOM 2175 C C . GLU A 1 278 ? -17.120 -12.594 24.930 1.00 98.00 278 GLU A C 1
ATOM 2177 O O . GLU A 1 278 ? -16.793 -13.346 24.006 1.00 98.00 278 GLU A O 1
ATOM 2182 N N . SER A 1 279 ? -16.784 -12.870 26.190 1.00 95.62 279 SER A N 1
ATOM 2183 C CA . SER A 1 279 ? -15.972 -14.028 26.572 1.00 95.62 279 SER A CA 1
ATOM 2184 C C . SER A 1 279 ? -16.664 -15.338 26.182 1.00 95.62 279 SER A C 1
ATOM 2186 O O . SER A 1 279 ? -17.815 -15.581 26.538 1.00 95.62 279 SER A O 1
ATOM 2188 N N . GLY A 1 280 ? -15.956 -16.192 25.442 1.00 92.94 280 GLY A N 1
ATOM 2189 C CA . GLY A 1 280 ? -16.482 -17.457 24.915 1.00 92.94 280 GLY A CA 1
ATOM 2190 C C . GLY A 1 280 ? -17.244 -17.342 23.589 1.00 92.94 280 GLY A C 1
ATOM 2191 O O . GLY A 1 280 ? -17.449 -18.367 22.946 1.00 92.94 280 GLY A O 1
ATOM 2192 N N . LEU A 1 281 ? -17.611 -16.130 23.154 1.00 94.69 281 LEU A N 1
ATOM 2193 C CA . LEU A 1 281 ? -18.244 -15.877 21.850 1.00 94.69 281 LEU A CA 1
ATOM 2194 C C . LEU A 1 281 ? -17.316 -15.153 20.865 1.00 94.69 281 LEU A C 1
ATOM 2196 O O . LEU A 1 281 ? -17.485 -15.303 19.659 1.00 94.69 281 LEU A O 1
ATOM 2200 N N . GLY A 1 282 ? -16.335 -14.402 21.368 1.00 96.94 282 GLY A N 1
ATOM 2201 C CA . GLY A 1 282 ? -15.446 -13.585 20.551 1.00 96.94 282 GLY A CA 1
ATOM 2202 C C . GLY A 1 282 ? -16.029 -12.205 20.243 1.00 96.94 282 GLY A C 1
ATOM 2203 O O . GLY A 1 282 ? -16.946 -11.722 20.910 1.00 96.94 282 GLY A O 1
ATOM 2204 N N . TRP A 1 283 ? -15.468 -11.554 19.229 1.00 98.19 283 TRP A N 1
ATOM 2205 C CA . TRP A 1 283 ? -15.977 -10.312 18.661 1.00 98.19 283 TRP A CA 1
ATOM 2206 C C . TRP A 1 283 ? -17.233 -10.583 17.829 1.00 98.19 283 TRP A C 1
ATOM 2208 O O . TRP A 1 283 ? -17.207 -11.404 16.911 1.00 98.19 283 TRP A O 1
ATOM 2218 N N . GLY A 1 284 ? -18.313 -9.854 18.114 1.00 97.69 284 GLY A N 1
ATOM 2219 C CA . GLY A 1 284 ? -19.567 -9.935 17.365 1.00 97.69 284 GLY A CA 1
ATOM 2220 C C . GLY A 1 284 ? -20.267 -8.583 17.225 1.00 97.69 284 GLY A C 1
ATOM 2221 O O . GLY A 1 284 ? -20.199 -7.730 18.110 1.00 97.69 284 GLY A O 1
ATOM 2222 N N . GLY A 1 285 ? -20.948 -8.368 16.097 1.00 97.75 285 GLY A N 1
ATOM 2223 C CA . GLY A 1 285 ? -21.692 -7.139 15.815 1.00 97.75 285 GLY A CA 1
ATOM 2224 C C . GLY A 1 285 ? -21.947 -6.929 14.324 1.00 97.75 285 GLY A C 1
ATOM 2225 O O . GLY A 1 285 ? -21.930 -7.876 13.544 1.00 97.75 285 GLY A O 1
ATOM 2226 N N . SER A 1 286 ? -22.191 -5.677 13.928 1.00 98.38 286 SER A N 1
ATOM 2227 C CA . SER A 1 286 ? -22.360 -5.298 12.518 1.00 98.38 286 SER A CA 1
ATOM 2228 C C . SER A 1 286 ? -21.037 -5.161 11.759 1.00 98.38 286 SER A C 1
ATOM 2230 O O . SER A 1 286 ? -21.046 -5.141 10.533 1.00 98.38 286 SER A O 1
ATOM 2232 N N . LEU A 1 287 ? -19.908 -5.056 12.467 1.00 98.19 287 LEU A N 1
ATOM 2233 C CA . LEU A 1 287 ? -18.565 -5.136 11.894 1.00 98.19 287 LEU A CA 1
ATOM 2234 C C . LEU A 1 287 ? -18.068 -6.583 11.984 1.00 98.19 287 LEU A C 1
ATOM 2236 O O . LEU A 1 287 ? -17.724 -7.046 13.068 1.00 98.19 287 LEU A O 1
ATOM 2240 N N . THR A 1 288 ? -18.032 -7.289 10.857 1.00 96.62 288 THR A N 1
ATOM 2241 C CA . THR A 1 288 ? -17.588 -8.694 10.786 1.00 96.62 288 THR A CA 1
ATOM 2242 C C . THR A 1 288 ? -16.215 -8.861 10.130 1.00 96.62 288 THR A C 1
ATOM 2244 O O . THR A 1 288 ? -15.526 -9.842 10.402 1.00 96.62 288 THR A O 1
ATOM 2247 N N . TYR A 1 289 ? -15.786 -7.889 9.320 1.00 96.62 289 TYR A N 1
ATOM 2248 C CA . TYR A 1 289 ? -14.488 -7.871 8.644 1.00 96.62 289 TYR A CA 1
ATOM 2249 C C . TYR A 1 289 ? -13.821 -6.505 8.785 1.00 96.62 289 TYR A C 1
ATOM 2251 O O . TYR A 1 289 ? -14.503 -5.483 8.798 1.00 96.62 289 TYR A O 1
ATOM 2259 N N . LEU A 1 290 ? -12.491 -6.498 8.848 1.00 97.62 290 LEU A N 1
ATOM 2260 C CA . LEU A 1 290 ? -11.674 -5.316 8.612 1.00 97.62 290 LEU A CA 1
ATOM 2261 C C . LEU A 1 290 ? -11.256 -5.290 7.140 1.00 97.62 290 LEU A C 1
ATOM 2263 O O . LEU A 1 290 ? -10.788 -6.296 6.608 1.00 97.62 290 LEU A O 1
ATOM 2267 N N . GLU A 1 291 ? -11.442 -4.150 6.491 1.00 94.38 291 GLU A N 1
ATOM 2268 C CA . GLU A 1 291 ? -11.159 -3.919 5.075 1.00 94.38 291 GLU A CA 1
ATOM 2269 C C . GLU A 1 291 ? -9.911 -3.044 4.882 1.00 94.38 291 GLU A C 1
ATOM 2271 O O . GLU A 1 291 ? -9.719 -2.085 5.644 1.00 94.38 291 GLU A O 1
ATOM 2276 N N . PRO A 1 292 ? -9.075 -3.325 3.860 1.00 89.50 292 PRO A N 1
ATOM 2277 C CA . PRO A 1 292 ? -8.004 -2.428 3.436 1.00 89.50 292 PRO A CA 1
ATOM 2278 C C . PRO A 1 292 ? -8.564 -1.029 3.176 1.00 89.50 292 PRO A C 1
ATOM 2280 O O . PRO A 1 292 ? -9.704 -0.897 2.740 1.00 89.50 292 PRO A O 1
ATOM 2283 N N . THR A 1 293 ? -7.764 0.010 3.416 1.00 95.12 293 THR A N 1
ATOM 2284 C CA . THR A 1 293 ? -8.119 1.446 3.299 1.00 95.12 293 THR A CA 1
ATOM 2285 C C . THR A 1 293 ? -8.993 2.036 4.409 1.00 95.12 293 THR A C 1
ATOM 2287 O O . THR A 1 293 ? -9.031 3.259 4.537 1.00 95.12 293 THR A O 1
ATOM 2290 N N . GLN A 1 294 ? -9.640 1.224 5.250 1.00 97.38 294 GLN A N 1
ATOM 2291 C CA . GLN A 1 294 ? -10.460 1.709 6.366 1.00 97.38 294 GLN A CA 1
ATOM 2292 C C . GLN A 1 294 ? -9.696 1.686 7.692 1.00 97.38 294 GLN A C 1
ATOM 2294 O O . GLN A 1 294 ? -9.002 0.722 8.007 1.00 97.38 294 GLN A O 1
ATOM 2299 N N . GLY A 1 295 ? -9.888 2.728 8.503 1.00 97.75 295 GLY A N 1
ATOM 2300 C CA . GLY A 1 295 ? -9.393 2.779 9.879 1.00 97.75 295 GLY A CA 1
ATOM 2301 C C . GLY A 1 295 ? -10.494 2.523 10.916 1.00 97.75 295 GLY A C 1
ATOM 2302 O O . GLY A 1 295 ? -11.681 2.744 10.658 1.00 97.75 295 GLY A O 1
ATOM 2303 N N . TYR A 1 296 ? -10.098 2.116 12.124 1.00 98.75 296 TYR A N 1
ATOM 2304 C CA . TYR A 1 296 ? -11.015 1.691 13.184 1.00 98.75 296 TYR A CA 1
ATOM 2305 C C . TYR A 1 296 ? -10.685 2.335 14.529 1.00 98.75 296 TYR A C 1
ATOM 2307 O O . TYR A 1 296 ? -9.536 2.624 14.851 1.00 98.75 296 TYR A O 1
ATOM 2315 N N . MET A 1 297 ? -11.707 2.543 15.356 1.00 98.69 297 MET A N 1
ATOM 2316 C CA . MET A 1 297 ? -11.527 2.913 16.759 1.00 98.69 297 MET A CA 1
ATOM 2317 C C . MET A 1 297 ? -11.722 1.676 17.631 1.00 98.69 297 MET A C 1
ATOM 2319 O O . MET A 1 297 ? -12.821 1.130 17.673 1.00 98.69 297 MET A O 1
ATOM 2323 N N . LEU A 1 298 ? -10.687 1.262 18.354 1.00 98.75 298 LEU A N 1
ATOM 2324 C CA . LEU A 1 298 ? -10.684 0.109 19.250 1.00 98.75 298 LEU A CA 1
ATOM 2325 C C . LEU A 1 298 ? -10.591 0.576 20.709 1.00 98.75 298 LEU A C 1
ATOM 2327 O O . LEU A 1 298 ? -9.613 1.203 21.112 1.00 98.75 298 LEU A O 1
ATOM 2331 N N . ARG A 1 299 ? -11.605 0.266 21.514 1.00 98.62 299 ARG A N 1
ATOM 2332 C CA . ARG A 1 299 ? -11.624 0.482 22.959 1.00 98.62 299 ARG A CA 1
ATOM 2333 C C . ARG A 1 299 ? -11.299 -0.811 23.687 1.00 98.62 299 ARG A C 1
ATOM 2335 O O . ARG A 1 299 ? -12.088 -1.749 23.605 1.00 98.62 299 ARG A O 1
ATOM 2342 N N . MET A 1 300 ? -10.209 -0.805 24.444 1.00 98.31 300 MET A N 1
ATOM 2343 C CA . MET A 1 300 ? -9.760 -1.952 25.235 1.00 98.31 300 MET A CA 1
ATOM 2344 C C . MET A 1 300 ? -9.688 -1.604 26.718 1.00 98.31 300 MET A C 1
ATOM 2346 O O . MET A 1 300 ? -9.300 -0.492 27.079 1.00 98.31 300 MET A O 1
ATOM 2350 N N . ALA A 1 301 ? -10.028 -2.553 27.584 1.00 97.94 301 ALA A N 1
ATOM 2351 C CA . ALA A 1 301 ? -9.819 -2.433 29.023 1.00 97.94 301 ALA A CA 1
ATOM 2352 C C . ALA A 1 301 ? -8.338 -2.598 29.396 1.00 97.94 301 ALA A C 1
ATOM 2354 O O . ALA A 1 301 ? -7.823 -1.866 30.240 1.00 97.94 301 ALA A O 1
ATOM 2355 N N . ASN A 1 302 ? -7.653 -3.534 28.735 1.00 95.56 302 ASN A N 1
ATOM 2356 C CA . ASN A 1 302 ? -6.253 -3.865 28.988 1.00 95.56 302 ASN A CA 1
ATOM 2357 C C . ASN A 1 302 ? -5.358 -3.374 27.851 1.00 95.56 302 ASN A C 1
ATOM 2359 O O . ASN A 1 302 ? -5.783 -3.277 26.700 1.00 95.56 302 ASN A O 1
ATOM 2363 N N . THR A 1 303 ? -4.096 -3.106 28.175 1.00 97.75 303 THR A N 1
ATOM 2364 C CA . THR A 1 303 ? -3.079 -2.837 27.159 1.00 97.75 303 THR A CA 1
ATOM 2365 C C . THR A 1 303 ? -2.725 -4.111 26.391 1.00 97.75 303 THR A C 1
ATOM 2367 O O . THR A 1 303 ? -2.946 -5.229 26.860 1.00 97.75 303 THR A O 1
ATOM 2370 N N . GLY A 1 304 ? -2.155 -3.955 25.201 1.00 97.38 304 GLY A N 1
ATOM 2371 C CA . GLY A 1 304 ? -1.706 -5.076 24.387 1.00 97.38 304 GLY A CA 1
ATOM 2372 C C . GLY A 1 304 ? -0.910 -4.627 23.173 1.00 97.38 304 GLY A C 1
ATOM 2373 O O . GLY A 1 304 ? -0.676 -3.438 22.968 1.00 97.38 304 GLY A O 1
ATOM 2374 N N . THR A 1 305 ? -0.523 -5.595 22.352 1.00 98.06 305 THR A N 1
ATOM 2375 C CA . THR A 1 305 ? 0.127 -5.342 21.067 1.00 98.06 305 THR A CA 1
ATOM 2376 C C . THR A 1 305 ? -0.650 -6.071 19.986 1.00 98.06 305 THR A C 1
ATOM 2378 O O . THR A 1 305 ? -0.808 -7.294 20.031 1.00 98.06 305 THR A O 1
ATOM 2381 N N . LEU A 1 306 ? -1.159 -5.314 19.022 1.00 98.00 306 LEU A N 1
ATOM 2382 C CA . LEU A 1 306 ? -1.865 -5.848 17.871 1.00 98.00 306 LEU A CA 1
ATOM 2383 C C . LEU A 1 306 ? -0.869 -6.101 16.739 1.00 98.00 306 LEU A C 1
ATOM 2385 O O . LEU A 1 306 ? -0.134 -5.199 16.337 1.00 98.00 306 LEU A O 1
ATOM 2389 N N . ILE A 1 307 ? -0.856 -7.330 16.231 1.00 95.94 307 ILE A N 1
ATOM 2390 C CA . ILE A 1 307 ? -0.119 -7.720 15.030 1.00 95.94 307 ILE A CA 1
ATOM 2391 C C . ILE A 1 307 ? -1.100 -8.464 14.132 1.00 95.94 307 ILE A C 1
ATOM 2393 O O . ILE A 1 307 ? -1.625 -9.506 14.521 1.00 95.94 307 ILE A O 1
ATOM 2397 N N . TYR A 1 308 ? -1.348 -7.941 12.934 1.00 94.81 308 TYR A N 1
ATOM 2398 C CA . TYR A 1 308 ? -2.248 -8.604 11.997 1.00 94.81 308 TYR A CA 1
ATOM 2399 C C . TYR A 1 308 ? -1.599 -9.870 11.396 1.00 94.81 308 TYR A C 1
ATOM 2401 O O . TYR A 1 308 ? -0.394 -9.886 11.129 1.00 94.81 308 TYR A O 1
ATOM 2409 N N . PRO A 1 309 ? -2.369 -10.943 11.151 1.00 89.50 309 PRO A N 1
ATOM 2410 C CA . PRO A 1 309 ? -1.896 -12.120 10.424 1.00 89.50 309 PRO A CA 1
ATOM 2411 C C . PRO A 1 309 ? -1.409 -11.816 8.998 1.00 89.50 309 PRO A C 1
ATOM 2413 O O . PRO A 1 309 ? -1.954 -10.965 8.297 1.00 89.50 309 PRO A O 1
ATOM 2416 N N . THR A 1 310 ? -0.421 -12.574 8.516 1.00 82.19 310 THR A N 1
ATOM 2417 C CA . THR A 1 310 ? 0.006 -12.527 7.111 1.00 82.19 310 THR A CA 1
ATOM 2418 C C . THR A 1 310 ? -0.980 -13.279 6.213 1.00 82.19 310 THR A C 1
ATOM 2420 O O . THR A 1 310 ? -1.255 -14.465 6.400 1.00 82.19 310 THR A O 1
ATOM 2423 N N . VAL A 1 311 ? -1.483 -12.606 5.176 1.00 64.19 311 VAL A N 1
ATOM 2424 C CA . VAL A 1 311 ? -2.487 -13.162 4.247 1.00 64.19 311 VAL A CA 1
ATOM 2425 C C . VAL A 1 311 ? -1.962 -14.283 3.339 1.00 64.19 311 VAL A C 1
ATOM 2427 O O . VAL A 1 311 ? -2.767 -14.986 2.734 1.00 64.19 311 VAL A O 1
ATOM 2430 N N . SER A 1 312 ? -0.646 -14.519 3.280 1.00 52.03 312 SER A N 1
ATOM 2431 C CA . SER A 1 312 ? -0.057 -15.653 2.543 1.00 52.03 312 SER A CA 1
ATOM 2432 C C . SER A 1 312 ? -0.398 -17.023 3.147 1.00 52.03 312 SER A C 1
ATOM 2434 O O . SER A 1 312 ? -0.269 -18.030 2.458 1.00 52.03 312 SER A O 1
ATOM 2436 N N . ASN A 1 313 ? -0.860 -17.064 4.405 1.00 36.59 313 ASN A N 1
ATOM 2437 C CA . ASN A 1 313 ? -1.170 -18.296 5.143 1.00 36.59 313 ASN A CA 1
ATOM 2438 C C . ASN A 1 313 ? -2.664 -18.492 5.441 1.00 36.59 313 ASN A C 1
ATOM 2440 O O . ASN A 1 313 ? -3.030 -19.462 6.105 1.00 36.59 313 ASN A O 1
ATOM 2444 N N . LEU A 1 314 ? -3.541 -17.604 4.965 1.00 39.38 314 LEU A N 1
ATOM 2445 C CA . LEU A 1 314 ? -4.981 -17.799 5.104 1.00 39.38 314 LEU A CA 1
ATOM 2446 C C . LEU A 1 314 ? -5.465 -18.674 3.945 1.00 39.38 314 LEU A C 1
ATOM 2448 O O . LEU A 1 314 ? -5.956 -18.181 2.932 1.00 39.38 314 LEU A O 1
ATOM 2452 N N . THR A 1 315 ? -5.300 -19.992 4.082 1.00 31.39 315 THR A N 1
ATOM 2453 C CA . THR A 1 315 ? -6.181 -20.929 3.376 1.00 31.39 315 THR A CA 1
ATOM 2454 C C . THR A 1 315 ? -7.608 -20.554 3.740 1.00 31.39 315 THR A C 1
ATOM 2456 O O . THR A 1 315 ? -7.913 -20.453 4.932 1.00 31.39 315 THR A O 1
ATOM 2459 N N . GLU A 1 316 ? -8.453 -20.318 2.737 1.00 31.27 316 GLU A N 1
ATOM 2460 C CA . GLU A 1 316 ? -9.876 -20.068 2.952 1.00 31.27 316 GLU A CA 1
ATOM 2461 C C . GLU A 1 316 ? -10.450 -21.095 3.941 1.00 31.27 316 GLU A C 1
ATOM 2463 O O . GLU A 1 316 ? -10.049 -22.267 3.906 1.00 31.27 316 GLU A O 1
ATOM 2468 N N . PRO A 1 317 ? -11.335 -20.682 4.865 1.00 33.22 317 PRO A N 1
ATOM 2469 C CA . PRO A 1 317 ? -11.931 -21.612 5.804 1.00 33.22 317 PRO A CA 1
ATOM 2470 C C . PRO A 1 317 ? -12.704 -22.665 5.006 1.00 33.22 317 PRO A C 1
ATOM 2472 O O . PRO A 1 317 ? -13.718 -22.365 4.383 1.00 33.22 317 PRO A O 1
ATOM 2475 N N . ASN A 1 318 ? -12.179 -23.895 5.008 1.00 29.38 318 ASN A N 1
ATOM 2476 C CA . ASN A 1 318 ? -12.800 -25.053 4.378 1.00 29.38 318 ASN A CA 1
ATOM 2477 C C . ASN A 1 318 ? -14.261 -25.150 4.815 1.00 29.38 318 ASN A C 1
ATOM 2479 O O . ASN A 1 318 ? -14.550 -25.385 5.993 1.00 29.38 318 ASN A O 1
ATOM 2483 N N . GLU A 1 319 ? -15.167 -25.056 3.845 1.00 34.69 319 GLU A N 1
ATOM 2484 C CA . GLU A 1 319 ? -16.504 -25.600 3.998 1.00 34.69 319 GLU A CA 1
ATOM 2485 C C . GLU A 1 319 ? -16.389 -27.060 4.455 1.00 34.69 319 GLU A C 1
ATOM 2487 O O . GLU A 1 319 ? -15.654 -27.886 3.907 1.00 34.69 319 GLU A O 1
ATOM 2492 N N . THR A 1 320 ? -17.093 -27.363 5.535 1.00 33.12 320 THR A N 1
ATOM 2493 C CA . THR A 1 320 ? -17.162 -28.676 6.161 1.00 33.12 320 THR A CA 1
ATOM 2494 C C . THR A 1 320 ? -17.608 -29.753 5.174 1.00 33.12 320 THR A C 1
ATOM 2496 O O . THR A 1 320 ? -18.794 -29.823 4.869 1.00 33.12 320 THR A O 1
ATOM 2499 N N . LEU A 1 321 ? -16.723 -30.679 4.785 1.00 27.78 321 LEU A N 1
ATOM 2500 C CA . LEU A 1 321 ? -17.123 -31.995 4.275 1.00 27.78 321 LEU A CA 1
ATOM 2501 C C . LEU A 1 321 ? -16.183 -33.110 4.766 1.00 27.78 321 LEU A C 1
ATOM 2503 O O . LEU A 1 321 ? -15.039 -33.242 4.352 1.00 27.78 321 LEU A O 1
ATOM 2507 N N . VAL A 1 322 ? -16.735 -33.905 5.688 1.00 28.89 322 VAL A N 1
ATOM 2508 C CA . VAL A 1 322 ? -16.706 -35.377 5.755 1.00 28.89 322 VAL A CA 1
ATOM 2509 C C . VAL A 1 322 ? -15.369 -36.091 5.478 1.00 28.89 322 VAL A C 1
ATOM 2511 O O . VAL A 1 322 ? -14.861 -36.136 4.365 1.00 28.89 322 VAL A O 1
ATOM 2514 N N . LYS A 1 323 ? -14.892 -36.796 6.518 1.00 37.12 323 LYS A N 1
ATOM 2515 C CA . LYS A 1 323 ? -13.882 -37.874 6.505 1.00 37.12 323 LYS A CA 1
ATOM 2516 C C . LYS A 1 323 ? -13.675 -38.536 5.127 1.00 37.12 323 LYS A C 1
ATOM 2518 O O . LYS A 1 323 ? -14.498 -39.352 4.727 1.00 37.12 323 LYS A O 1
ATOM 2523 N N . SER A 1 324 ? -12.519 -38.326 4.495 1.00 28.72 324 SER A N 1
ATOM 2524 C CA . SER A 1 324 ? -11.763 -39.405 3.830 1.00 28.72 324 SER A CA 1
ATOM 2525 C C . SER A 1 324 ? -10.358 -38.963 3.379 1.00 28.72 324 SER A C 1
ATOM 2527 O O . SER A 1 324 ? -10.186 -38.029 2.611 1.00 28.72 324 SER A O 1
ATOM 2529 N N . SER A 1 325 ? -9.352 -39.678 3.890 1.00 31.06 325 SER A N 1
ATOM 2530 C CA . SER A 1 325 ? -8.099 -40.072 3.223 1.00 31.06 325 SER A CA 1
ATOM 2531 C C . SER A 1 325 ? -7.330 -39.032 2.382 1.00 31.06 325 SER A C 1
ATOM 2533 O O . SER A 1 325 ? -7.419 -39.018 1.155 1.00 31.06 325 SER A O 1
ATOM 2535 N N . ASN A 1 326 ? -6.441 -38.267 3.027 1.00 29.08 326 ASN A N 1
ATOM 2536 C CA . ASN A 1 326 ? -5.414 -37.460 2.355 1.00 29.08 326 ASN A CA 1
ATOM 2537 C C . ASN A 1 326 ? -4.466 -38.327 1.501 1.00 29.08 326 ASN A C 1
ATOM 2539 O O . ASN A 1 326 ? -3.698 -39.131 2.031 1.00 29.08 326 ASN A O 1
ATOM 2543 N N . ARG A 1 327 ? -4.445 -38.089 0.183 1.00 29.23 327 ARG A N 1
ATOM 2544 C CA . ARG A 1 327 ? -3.253 -38.289 -0.655 1.00 29.23 327 ARG A CA 1
ATOM 2545 C C . ARG A 1 327 ? -2.573 -36.933 -0.822 1.00 29.23 327 ARG A C 1
ATOM 2547 O O . ARG A 1 327 ? -3.120 -36.047 -1.471 1.00 29.23 327 ARG A O 1
ATOM 2554 N N . LEU A 1 328 ? -1.386 -36.791 -0.235 1.00 29.33 328 LEU A N 1
ATOM 2555 C CA . LEU A 1 328 ? -0.495 -35.653 -0.457 1.00 29.33 328 LEU A CA 1
ATOM 2556 C C . LEU A 1 328 ? -0.165 -35.570 -1.960 1.00 29.33 328 LEU A C 1
ATOM 2558 O O . LEU A 1 328 ? 0.417 -36.506 -2.512 1.00 29.33 328 LEU A O 1
ATOM 2562 N N . LYS A 1 329 ? -0.523 -34.467 -2.625 1.00 29.42 329 LYS A N 1
ATOM 2563 C CA . LYS A 1 329 ? 0.108 -34.087 -3.895 1.00 29.42 329 LYS A CA 1
ATOM 2564 C C . LYS A 1 329 ? 1.473 -33.498 -3.552 1.00 29.42 329 LYS A C 1
ATOM 2566 O O . LYS A 1 329 ? 1.555 -32.487 -2.864 1.00 29.42 329 LYS A O 1
ATOM 2571 N N . VAL A 1 330 ? 2.527 -34.173 -3.992 1.00 29.44 330 VAL A N 1
ATOM 2572 C CA . VAL A 1 330 ? 3.902 -33.682 -3.904 1.00 29.44 330 VAL A CA 1
ATOM 2573 C C . VAL A 1 330 ? 4.032 -32.519 -4.886 1.00 29.44 330 VAL A C 1
ATOM 2575 O O . VAL A 1 330 ? 3.880 -32.715 -6.089 1.00 29.44 330 VAL A O 1
ATOM 2578 N N . LEU A 1 331 ? 4.257 -31.313 -4.364 1.00 28.75 331 LEU A N 1
ATOM 2579 C CA . LEU A 1 331 ? 4.809 -30.205 -5.136 1.00 28.75 331 LEU A CA 1
ATOM 2580 C C . LEU A 1 331 ? 6.290 -30.541 -5.360 1.00 28.75 331 LEU A C 1
ATOM 2582 O O . LEU A 1 331 ? 7.014 -30.783 -4.393 1.00 28.75 331 LEU A O 1
ATOM 2586 N N . GLU A 1 332 ? 6.725 -30.629 -6.613 1.00 32.62 332 GLU A N 1
ATOM 2587 C CA . GLU A 1 332 ? 8.121 -30.896 -6.965 1.00 32.62 332 GLU A CA 1
ATOM 2588 C C . GLU A 1 332 ? 8.987 -29.677 -6.606 1.00 32.62 332 GLU A C 1
ATOM 2590 O O . GLU A 1 332 ? 9.188 -28.783 -7.422 1.00 32.62 332 GLU A O 1
ATOM 2595 N N . ALA A 1 333 ? 9.474 -29.620 -5.366 1.00 34.25 333 ALA A N 1
ATOM 2596 C CA . ALA A 1 333 ? 10.587 -28.763 -4.976 1.00 34.25 333 ALA A CA 1
ATOM 2597 C C . ALA A 1 333 ? 11.893 -29.553 -5.144 1.00 34.25 333 ALA A C 1
ATOM 2599 O O . ALA A 1 333 ? 12.010 -30.678 -4.645 1.00 34.25 333 ALA A O 1
ATOM 2600 N N . GLN A 1 334 ? 12.885 -28.983 -5.830 1.00 37.28 334 GLN A N 1
ATOM 2601 C CA . GLN A 1 334 ? 14.227 -29.561 -5.847 1.00 37.28 334 GLN A CA 1
ATOM 2602 C C . GLN A 1 334 ? 14.898 -29.307 -4.492 1.00 37.28 334 GLN A C 1
ATOM 2604 O O . GLN A 1 334 ? 15.216 -28.177 -4.133 1.00 37.28 334 GLN A O 1
ATOM 2609 N N . MET A 1 335 ? 15.082 -30.372 -3.711 1.00 35.59 335 MET A N 1
ATOM 2610 C CA . MET A 1 335 ? 15.822 -30.317 -2.452 1.00 35.59 335 MET A CA 1
ATOM 2611 C C . MET A 1 335 ? 17.305 -30.574 -2.730 1.00 35.59 335 MET A C 1
ATOM 2613 O O . MET A 1 335 ? 17.702 -31.717 -2.952 1.00 35.59 335 MET A O 1
ATOM 2617 N N . GLU A 1 336 ? 18.138 -29.537 -2.666 1.00 36.72 336 GLU A N 1
ATOM 2618 C CA . GLU A 1 336 ? 19.585 -29.724 -2.548 1.00 36.72 336 GLU A CA 1
ATOM 2619 C C . GLU A 1 336 ? 19.987 -29.824 -1.076 1.00 36.72 336 GLU A C 1
ATOM 2621 O O . GLU A 1 336 ? 19.764 -28.916 -0.274 1.00 36.72 336 GLU A O 1
ATOM 2626 N N . LEU A 1 337 ? 20.603 -30.949 -0.709 1.00 31.50 337 LEU A N 1
ATOM 2627 C CA . LEU A 1 337 ? 21.057 -31.217 0.652 1.00 31.50 337 LEU A CA 1
ATOM 2628 C C . LEU A 1 337 ? 22.583 -31.077 0.711 1.00 31.50 337 LEU A C 1
ATOM 2630 O O . LEU A 1 337 ? 23.315 -31.995 0.343 1.00 31.50 337 LEU A O 1
ATOM 2634 N N . THR A 1 338 ? 23.086 -29.933 1.181 1.00 35.19 338 THR A N 1
ATOM 2635 C CA . THR A 1 338 ? 24.535 -29.741 1.358 1.00 35.19 338 THR A CA 1
ATOM 2636 C C . THR A 1 338 ? 24.949 -30.104 2.784 1.00 35.19 338 THR A C 1
ATOM 2638 O O . THR A 1 338 ? 24.693 -29.370 3.735 1.00 35.19 338 THR A O 1
ATOM 2641 N N . LEU A 1 339 ? 25.625 -31.242 2.948 1.00 32.03 339 LEU A N 1
ATOM 2642 C CA . LEU A 1 339 ? 26.177 -31.685 4.232 1.00 32.03 339 LEU A CA 1
ATOM 2643 C C . LEU A 1 339 ? 27.533 -31.015 4.506 1.00 32.03 339 LEU A C 1
ATOM 2645 O O . LEU A 1 339 ? 28.556 -31.408 3.946 1.00 32.03 339 LEU A O 1
ATOM 2649 N N . ARG A 1 340 ? 27.579 -30.039 5.424 1.00 35.59 340 ARG A N 1
ATOM 2650 C CA . ARG A 1 340 ? 28.848 -29.550 5.991 1.00 35.59 340 ARG A CA 1
ATOM 2651 C C . ARG A 1 340 ? 29.290 -30.447 7.140 1.00 35.59 340 ARG A C 1
ATOM 2653 O O . ARG A 1 340 ? 28.829 -30.316 8.269 1.00 35.59 340 ARG A O 1
ATOM 2660 N N . ILE A 1 341 ? 30.229 -31.343 6.854 1.00 40.91 341 ILE A N 1
ATOM 2661 C CA . ILE A 1 341 ? 30.885 -32.161 7.875 1.00 40.91 341 ILE A CA 1
ATOM 2662 C C . ILE A 1 341 ? 32.032 -31.337 8.501 1.00 40.91 341 ILE A C 1
ATOM 2664 O O . ILE A 1 341 ? 32.937 -30.914 7.777 1.00 40.91 341 ILE A O 1
ATOM 2668 N N . PRO A 1 342 ? 32.049 -31.094 9.827 1.00 37.94 342 PRO A N 1
ATOM 2669 C CA . PRO A 1 342 ? 33.161 -30.412 10.491 1.00 37.94 342 PRO A CA 1
ATOM 2670 C C . PRO A 1 342 ? 34.495 -31.142 10.257 1.00 37.94 342 PRO A C 1
ATOM 2672 O O . PRO A 1 342 ? 34.545 -32.370 10.334 1.00 37.94 342 PRO A O 1
ATOM 2675 N N . ARG A 1 343 ? 35.600 -30.400 10.055 1.00 39.81 343 ARG A N 1
ATOM 2676 C CA . ARG A 1 343 ? 36.955 -30.933 9.742 1.00 39.81 343 ARG A CA 1
ATOM 2677 C C . ARG A 1 343 ? 37.454 -32.067 10.659 1.00 39.81 343 ARG A C 1
ATOM 2679 O O . ARG A 1 343 ? 38.318 -32.835 10.258 1.00 39.81 343 ARG A O 1
ATOM 2686 N N . LYS A 1 344 ? 36.892 -32.211 11.860 1.00 41.34 344 LYS A N 1
ATOM 2687 C CA . LYS A 1 344 ? 37.191 -33.273 12.837 1.00 41.34 344 LYS A CA 1
ATOM 2688 C C . LYS A 1 344 ? 36.671 -34.676 12.460 1.00 41.34 344 LYS A C 1
ATOM 2690 O O . LYS A 1 344 ? 37.007 -35.634 13.146 1.00 41.34 344 LYS A O 1
ATOM 2695 N N . TYR A 1 345 ? 35.924 -34.827 11.361 1.00 45.16 345 TYR A N 1
ATOM 2696 C CA . TYR A 1 345 ? 35.322 -36.106 10.940 1.00 45.16 345 TYR A CA 1
ATOM 2697 C C . TYR A 1 345 ? 35.839 -36.670 9.594 1.00 45.16 345 TYR A C 1
ATOM 2699 O O . TYR A 1 345 ? 35.290 -37.642 9.081 1.00 45.16 345 TYR A O 1
ATOM 2707 N N . VAL A 1 346 ? 36.928 -36.127 9.031 1.00 42.66 346 VAL A N 1
ATOM 2708 C CA . VAL A 1 346 ? 37.444 -36.470 7.680 1.00 42.66 346 VAL A CA 1
ATOM 2709 C C . VAL A 1 346 ? 38.073 -37.883 7.580 1.00 42.66 346 VAL A C 1
ATOM 2711 O O . VAL A 1 346 ? 38.448 -38.321 6.497 1.00 42.66 346 VAL A O 1
ATOM 2714 N N . HIS A 1 347 ? 38.188 -38.648 8.673 1.00 38.66 347 HIS A N 1
ATOM 2715 C CA . HIS A 1 347 ? 38.901 -39.944 8.683 1.00 38.66 347 HIS A CA 1
ATOM 2716 C C . HIS A 1 347 ? 38.046 -41.192 8.932 1.00 38.66 347 HIS A C 1
ATOM 2718 O O . HIS A 1 347 ? 38.593 -42.281 9.093 1.00 38.66 347 HIS A O 1
ATOM 2724 N N . ARG A 1 348 ? 36.713 -41.100 8.915 1.00 39.66 348 ARG A N 1
ATOM 2725 C CA . ARG A 1 348 ? 35.856 -42.296 9.003 1.00 39.66 348 ARG A CA 1
ATOM 2726 C C . ARG A 1 348 ? 35.064 -42.486 7.711 1.00 39.66 348 ARG A C 1
ATOM 2728 O O . ARG A 1 348 ? 34.233 -41.651 7.364 1.00 39.66 348 ARG A O 1
ATOM 2735 N N . ARG A 1 349 ? 35.323 -43.596 7.003 1.00 35.25 349 ARG A N 1
ATOM 2736 C CA . ARG A 1 349 ? 34.516 -44.039 5.853 1.00 35.25 349 ARG A CA 1
ATOM 2737 C C . ARG A 1 349 ? 33.085 -44.280 6.334 1.00 35.25 349 ARG A C 1
ATOM 2739 O O . ARG A 1 349 ? 32.862 -45.190 7.125 1.00 35.25 349 ARG A O 1
ATOM 2746 N N . HIS A 1 350 ? 32.134 -43.493 5.846 1.00 38.44 350 HIS A N 1
ATOM 2747 C CA . HIS A 1 350 ? 30.713 -43.737 6.064 1.00 38.44 350 HIS A CA 1
ATOM 2748 C C . HIS A 1 350 ? 30.080 -44.123 4.728 1.00 38.44 350 HIS A C 1
ATOM 2750 O O . HIS A 1 350 ? 30.125 -43.360 3.767 1.00 38.44 350 HIS A O 1
ATOM 2756 N N . TYR A 1 351 ? 29.521 -45.331 4.663 1.00 31.91 351 TYR A N 1
ATOM 2757 C CA . TYR A 1 351 ? 28.700 -45.774 3.542 1.00 31.91 351 TYR A CA 1
ATOM 2758 C C . TYR A 1 351 ? 27.311 -45.142 3.670 1.00 31.91 351 TYR A C 1
ATOM 2760 O O . TYR A 1 351 ? 26.601 -45.401 4.640 1.00 31.91 351 TYR A O 1
ATOM 2768 N N . CYS A 1 352 ? 26.912 -44.332 2.690 1.00 30.50 352 CYS A N 1
ATOM 2769 C CA . CYS A 1 352 ? 25.530 -43.890 2.550 1.00 30.50 352 CYS A CA 1
ATOM 2770 C C . CYS A 1 352 ? 24.751 -44.997 1.820 1.00 30.50 352 CYS A C 1
ATOM 2772 O O . CYS A 1 352 ? 25.014 -45.271 0.650 1.00 30.50 352 CYS A O 1
ATOM 2774 N N . ARG A 1 353 ? 23.840 -45.687 2.516 1.00 28.73 353 ARG A N 1
ATOM 2775 C CA . ARG A 1 353 ? 22.922 -46.661 1.906 1.00 28.73 353 ARG A CA 1
ATOM 2776 C C . ARG A 1 353 ? 21.587 -45.960 1.668 1.00 28.73 353 ARG A C 1
ATOM 2778 O O . ARG A 1 353 ? 20.839 -45.725 2.612 1.00 28.73 353 ARG A O 1
ATOM 2785 N N . VAL A 1 354 ? 21.310 -45.612 0.416 1.00 30.25 354 VAL A N 1
ATOM 2786 C CA . VAL A 1 354 ? 19.991 -45.139 -0.018 1.00 30.25 354 VAL A CA 1
ATOM 2787 C C . VAL A 1 354 ? 19.088 -46.367 -0.142 1.00 30.25 354 VAL A C 1
ATOM 2789 O O . VAL A 1 354 ? 19.375 -47.256 -0.940 1.00 30.25 354 VAL A O 1
ATOM 2792 N N . TYR A 1 355 ? 18.029 -46.456 0.664 1.00 28.61 355 TYR A N 1
ATOM 2793 C CA . TYR A 1 355 ? 16.994 -47.476 0.483 1.00 28.61 355 TYR A CA 1
ATOM 2794 C C . TYR A 1 355 ? 15.901 -46.913 -0.429 1.00 28.61 355 TYR A C 1
ATOM 2796 O O . TYR A 1 355 ? 15.219 -45.957 -0.065 1.00 28.61 355 TYR A O 1
ATOM 2804 N N . SER A 1 356 ? 15.729 -47.507 -1.609 1.00 30.61 356 SER A N 1
ATOM 2805 C CA . SER A 1 356 ? 14.524 -47.341 -2.418 1.00 30.61 356 SER A CA 1
ATOM 2806 C C . SER A 1 356 ? 13.411 -48.224 -1.844 1.00 30.61 356 SER A C 1
ATOM 2808 O O . SER A 1 356 ? 13.616 -49.407 -1.573 1.00 30.61 356 SER A O 1
ATOM 2810 N N . ILE A 1 357 ? 12.226 -47.652 -1.633 1.00 32.88 357 ILE A N 1
ATOM 2811 C CA . ILE A 1 357 ? 11.025 -48.400 -1.241 1.00 32.88 357 ILE A CA 1
ATOM 2812 C C . ILE A 1 357 ? 10.278 -48.770 -2.533 1.00 32.88 357 ILE A C 1
ATOM 2814 O O . ILE A 1 357 ? 9.858 -47.858 -3.248 1.00 32.88 357 ILE A O 1
ATOM 2818 N N . PRO A 1 358 ? 10.099 -50.061 -2.881 1.00 33.09 358 PRO A N 1
ATOM 2819 C CA . PRO A 1 358 ? 9.321 -50.443 -4.051 1.00 33.09 358 PRO A CA 1
ATOM 2820 C C . PRO A 1 358 ? 7.815 -50.371 -3.762 1.00 33.09 358 PRO A C 1
ATOM 2822 O O . PRO A 1 358 ? 7.315 -50.858 -2.748 1.00 33.09 358 PRO A O 1
ATOM 2825 N N . TYR A 1 359 ? 7.093 -49.762 -4.699 1.00 30.12 359 TYR A N 1
ATOM 2826 C CA . TYR A 1 359 ? 5.641 -49.616 -4.716 1.00 30.12 359 TYR A CA 1
ATOM 2827 C C . TYR A 1 359 ? 4.965 -50.967 -5.026 1.00 30.12 359 TYR A C 1
ATOM 2829 O O . TYR A 1 359 ? 5.203 -51.547 -6.083 1.00 30.12 359 TYR A O 1
ATOM 2837 N N . SER A 1 360 ? 4.097 -51.461 -4.138 1.00 31.56 360 SER A N 1
ATOM 2838 C CA . SER A 1 360 ? 3.250 -52.643 -4.369 1.00 31.56 360 SER A CA 1
ATOM 2839 C C . SER A 1 360 ? 1.781 -52.221 -4.431 1.00 31.56 360 SER A C 1
ATOM 2841 O O . SER A 1 360 ? 1.216 -51.795 -3.426 1.00 31.56 360 SER A O 1
ATOM 2843 N N . ARG A 1 361 ? 1.165 -52.360 -5.613 1.00 38.03 361 ARG A N 1
ATOM 2844 C CA . ARG A 1 361 ? -0.275 -52.168 -5.848 1.00 38.03 361 ARG A CA 1
ATOM 2845 C C . ARG A 1 361 ? -1.094 -53.234 -5.112 1.00 38.03 361 ARG A C 1
ATOM 2847 O O . ARG A 1 361 ? -0.911 -54.412 -5.407 1.00 38.03 361 ARG A O 1
ATOM 2854 N N . LYS A 1 362 ? -2.056 -52.815 -4.290 1.00 34.69 362 LYS A N 1
ATOM 2855 C CA . LYS A 1 362 ? -3.419 -53.367 -4.231 1.00 34.69 362 LYS A CA 1
ATOM 2856 C C . LYS A 1 362 ? -4.385 -52.261 -3.841 1.00 34.69 362 LYS A C 1
ATOM 2858 O O . LYS A 1 362 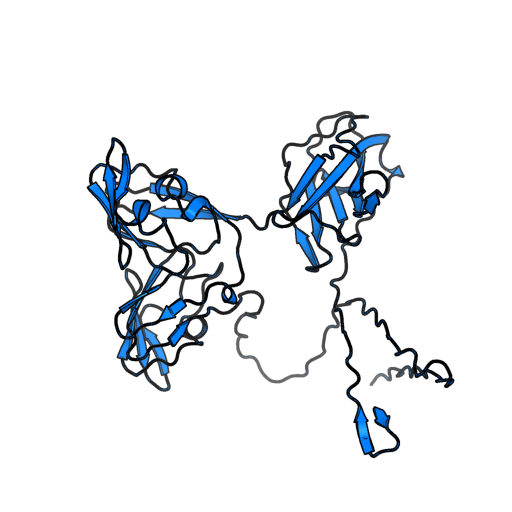? -4.008 -51.460 -2.959 1.00 34.69 362 LYS A O 1
#

Foldseek 3Di:
DADPVGDDDDDDFPFDQWADDDPDDDPQVVFDFKEKFWEWEAEANRTDPDQQKKKWKDFPNHTFKMWGFDQPPVLRHTITIIMGGHRDQKDGFIAMWMQDRNVRDIADDWPPRRDMDHGHHYAADSNGGHYIYGHLKDKDKDWFAAFKDKWAAQFDDLLQLAQCSQFPFDDADFQWKKDWPVWIWGQDPVPGTDTCCNPPVSGHDRQFIMITHGNHITMDMDMGHQDALVVPKRKFAAFKGWGHDHAQAKAFPCQQQVQDDADFQWKKDWPPWIWTQDPPPGTDTRDGIDGHTGIMITHGRHIGIGGGDHPVPDPDDDDDDDDDDDDDDDDDGDTDGDDDDPPVPPPDDDDDDDDDDDDDDD

Solvent-accessible surface area (backbone atoms only — not comparable to full-atom values): 20730 Å² total; per-residue (Å²): 97,69,49,104,81,79,47,81,49,81,79,84,77,84,79,61,86,44,54,68,76,81,92,82,78,66,72,64,90,82,39,85,33,44,27,39,35,28,26,27,50,23,50,69,90,37,72,49,78,54,57,73,20,32,46,34,33,22,44,94,86,40,72,30,25,65,25,49,33,40,76,40,76,87,69,71,38,48,31,26,69,33,54,38,50,32,82,58,65,54,75,50,58,39,47,45,36,36,39,39,49,92,80,47,43,78,38,67,66,24,37,69,72,86,43,59,45,42,58,70,42,74,44,54,34,86,88,57,44,38,67,40,35,30,47,68,59,44,79,48,76,48,82,45,55,53,39,79,38,52,30,23,41,40,48,49,46,80,50,32,45,36,52,55,67,38,45,43,69,48,78,78,48,76,70,22,36,39,34,46,88,90,33,34,29,36,29,36,91,90,69,44,60,42,44,46,19,51,74,71,53,51,23,59,54,40,59,28,22,34,40,39,36,26,81,58,56,41,43,33,50,45,67,20,28,75,68,66,26,75,81,58,65,33,81,39,53,59,42,82,36,50,32,26,31,53,38,94,55,70,34,48,43,57,64,44,51,58,61,46,80,82,45,73,72,21,36,39,31,46,90,90,34,32,24,38,29,39,84,96,73,46,62,46,61,77,38,58,58,48,45,53,47,36,19,33,42,38,32,29,77,54,63,44,52,45,41,39,70,64,74,92,71,62,72,75,84,75,78,90,73,79,97,75,85,88,75,83,79,80,75,85,55,67,78,69,83,80,82,84,76,63,85,92,59,83,85,64,93,75,86,85,80,84,82,84,81,84,88,78,93,128

Radius of gyration: 27.51 Å; Cα contacts (8 Å, |Δi|>4): 791; chains: 1; bounding box: 61×83×66 Å

Sequence (362 aa):
LSTDFGFNERLTLDLKVKATPPTWTVNTTQFQHTMSYVGQLVIENIVSTDTEDQLAVFVNNQLRGVANVVLDAVSSKYLVFLDVYSNEVAGEELEFRIWDASEGKVRVPVNPTDQMFVLHEFTGTRTNPQIFSASNSVEQAYSLNSGWNWISFPLSSSVLMDVNETLDGLTPVENDRILSQQYFDTYTSAGGWVGSLSSTGNG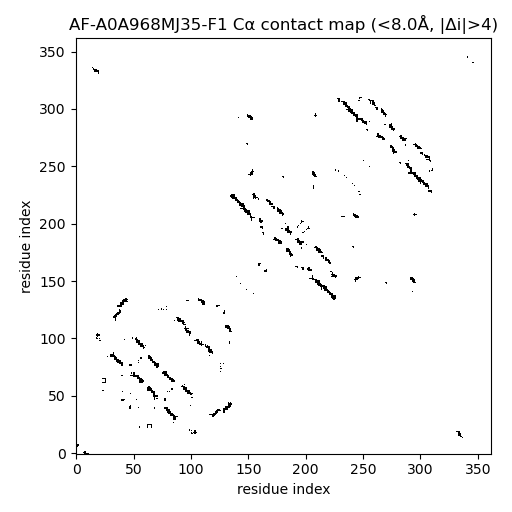FNRKELYKVYLTNPGTFTYNGTFDAPSNDPITIGAGWNWIGFISQKNMEINTALATLSPSNGDVIKGQRTFAVYESGLGWGGSLTYLEPTQGYMLRMANTGTLIYPTVSNLTEPNETLVKSSNRLKVLEAQMELTLRIPRKYVHRRHYCRVYSIPYSRK